Protein AF-A0A8B6C740-F1 (afdb_monomer_lite)

Sequence (254 aa):
MNENSERVLLKSNYSMKMRNISLSYAVDFTQRIAFMLERLYRKKPTSKHLYTGMVGALARMCYLQDELGSVYQSEMRI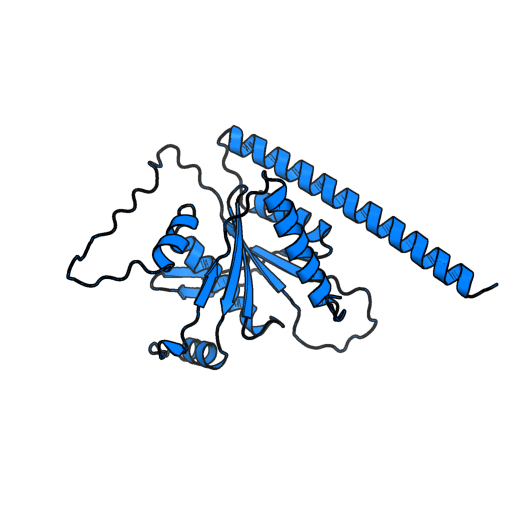NNVDVISSPDLRLKGTLLNTDEEDLSQQTSHLVVSVIELKHNSDSKEPVYKHKTRSENGCSDTNEDIAIHQLSFLDSTALGQHAGELLLEWQDSCFNPYMPGMIVSGTKVVMTLLHITQDHVNRLKNGWDLVPDEDKAAIYYGKPLDLLVKEDRDILLETLFKLSLMNRNIDWFPG

Secondary structure (DSSP, 8-state):
--HHHHHHHHHHHHHHHHHHHHHHHHHHHHHHHHHHHHHHHTT----HHHHHHHHHHHHHHTTEEEEE--S--EEEEETTEEEEE--SEEEEE-------S---S---EEEEEEE-----TT-------------S-----THHHHHHHTTTS-HHHHHHHHHHHHHHGGG-TTTTEEEEEEEETTEEEEEEEE--HHHHHHHHTT-----GGG--EEEEPPPEETTSHHHHHHHHHHHHHHHHHTTT------

Structure (mmCIF, N/CA/C/O backbone):
data_AF-A0A8B6C740-F1
#
_entry.id   AF-A0A8B6C740-F1
#
loop_
_atom_site.group_PDB
_atom_site.id
_atom_site.type_symbol
_atom_site.label_atom_id
_atom_site.label_alt_id
_atom_site.label_comp_id
_atom_site.label_asym_id
_atom_site.label_entity_id
_atom_site.label_seq_id
_atom_site.pdbx_PDB_ins_code
_atom_site.Cartn_x
_atom_site.Cartn_y
_atom_site.Cartn_z
_atom_site.occupancy
_atom_site.B_iso_or_equiv
_atom_site.auth_seq_id
_atom_site.auth_comp_id
_atom_site.auth_asym_id
_atom_site.auth_atom_id
_atom_site.pdbx_PDB_model_num
ATOM 1 N N . MET A 1 1 ? 23.927 -15.478 40.157 1.00 55.91 1 MET A N 1
ATOM 2 C CA . MET A 1 1 ? 22.563 -15.225 39.640 1.00 55.91 1 MET A CA 1
ATOM 3 C C . MET A 1 1 ? 22.444 -15.953 38.313 1.00 55.91 1 MET A C 1
ATOM 5 O O . MET A 1 1 ? 23.435 -16.037 37.607 1.00 55.91 1 MET A O 1
ATOM 9 N N . ASN A 1 2 ? 21.312 -16.609 38.069 1.00 59.12 2 ASN A N 1
ATOM 10 C CA . ASN A 1 2 ? 21.162 -17.621 37.022 1.00 59.12 2 ASN A CA 1
ATOM 11 C C . ASN A 1 2 ? 20.808 -16.934 35.689 1.00 59.12 2 ASN A C 1
ATOM 13 O O . ASN A 1 2 ? 19.770 -16.278 35.625 1.00 59.12 2 ASN A O 1
ATOM 17 N N . GLU A 1 3 ? 21.632 -17.075 34.644 1.00 55.34 3 GLU A N 1
ATOM 18 C CA . GLU A 1 3 ? 21.432 -16.451 33.314 1.00 55.34 3 GLU A CA 1
ATOM 19 C C . GLU A 1 3 ? 20.041 -16.739 32.715 1.00 55.34 3 GLU A C 1
ATOM 21 O O . GLU A 1 3 ? 19.476 -15.938 31.968 1.00 55.34 3 GLU A O 1
ATOM 26 N N . ASN A 1 4 ? 19.435 -17.865 33.099 1.00 54.41 4 ASN A N 1
ATOM 27 C CA . ASN A 1 4 ? 18.070 -18.212 32.713 1.00 54.41 4 ASN A CA 1
ATOM 28 C C . ASN A 1 4 ? 17.007 -17.262 33.291 1.00 54.41 4 ASN A C 1
ATOM 30 O O . ASN A 1 4 ? 16.017 -16.984 32.617 1.00 54.41 4 ASN A O 1
ATOM 34 N N . SER A 1 5 ? 17.195 -16.728 34.500 1.00 52.25 5 SER A N 1
ATOM 35 C CA . SER A 1 5 ? 16.244 -15.793 35.117 1.00 52.25 5 SER A CA 1
ATOM 36 C C . SER A 1 5 ? 16.277 -14.417 34.443 1.00 52.25 5 SER A C 1
ATOM 38 O O . SER A 1 5 ? 15.225 -13.809 34.248 1.00 52.25 5 SER A O 1
ATOM 40 N N . GLU A 1 6 ? 17.454 -13.948 34.017 1.00 53.28 6 GLU A N 1
ATOM 41 C CA . GLU A 1 6 ? 17.594 -12.688 33.272 1.00 53.28 6 GLU A CA 1
ATOM 42 C C . GLU A 1 6 ? 17.008 -12.785 31.860 1.00 53.28 6 GLU A C 1
ATOM 44 O O . GLU A 1 6 ? 16.262 -11.897 31.443 1.00 53.28 6 GLU A O 1
ATOM 49 N N . ARG A 1 7 ? 17.239 -13.895 31.144 1.00 53.53 7 ARG A N 1
ATOM 50 C CA . ARG A 1 7 ? 16.651 -14.117 29.809 1.00 53.53 7 ARG A CA 1
ATOM 51 C C . ARG A 1 7 ? 15.121 -14.164 29.834 1.00 53.53 7 ARG A C 1
ATOM 53 O O . ARG A 1 7 ? 14.480 -13.666 28.908 1.00 53.53 7 ARG A O 1
ATOM 60 N N . VAL A 1 8 ? 14.521 -14.736 30.879 1.00 58.72 8 VAL A N 1
ATOM 61 C CA . VAL A 1 8 ? 13.056 -14.784 31.042 1.00 58.72 8 VAL A CA 1
ATOM 62 C C . VAL A 1 8 ? 12.482 -13.395 31.341 1.00 58.72 8 VAL A C 1
ATOM 64 O O . VAL A 1 8 ? 11.480 -13.009 30.738 1.00 58.72 8 VAL A O 1
ATOM 67 N N . LEU A 1 9 ? 13.137 -12.608 32.200 1.00 50.25 9 LEU A N 1
ATOM 68 C CA . LEU A 1 9 ? 12.730 -11.231 32.505 1.00 50.25 9 LEU A CA 1
ATOM 69 C C . LEU A 1 9 ? 12.853 -10.303 31.287 1.00 50.25 9 LEU A C 1
ATOM 71 O O . LEU A 1 9 ? 11.938 -9.524 31.017 1.00 50.25 9 LEU A O 1
ATOM 75 N N . LEU A 1 10 ? 13.928 -10.430 30.503 1.00 50.44 10 LEU A N 1
ATOM 76 C CA . LEU A 1 10 ? 14.115 -9.692 29.250 1.00 50.44 10 LEU A CA 1
ATOM 77 C C . LEU A 1 10 ? 13.018 -10.019 28.226 1.00 50.44 10 LEU A C 1
ATOM 79 O O . LEU A 1 10 ? 12.410 -9.101 27.676 1.00 50.44 10 LEU A O 1
ATOM 83 N N . LYS A 1 11 ? 12.689 -11.304 28.027 1.00 54.03 11 LYS A N 1
ATOM 84 C CA . LYS A 1 11 ? 11.589 -11.726 27.135 1.00 54.03 11 LYS A CA 1
ATOM 85 C C . LYS A 1 11 ? 10.221 -11.221 27.608 1.00 54.03 11 LYS A C 1
ATOM 87 O O . LYS A 1 11 ? 9.431 -10.750 26.793 1.00 54.03 11 LYS A O 1
ATOM 92 N N . SER A 1 12 ? 9.954 -11.283 28.914 1.00 54.94 12 SER A N 1
ATOM 93 C CA . SER A 1 12 ? 8.723 -10.778 29.539 1.00 54.94 12 SER A CA 1
ATOM 94 C C . SER A 1 12 ? 8.549 -9.272 29.320 1.00 54.94 12 SER A C 1
ATOM 96 O O . SER A 1 12 ? 7.521 -8.823 28.806 1.00 54.94 12 SER A O 1
ATOM 98 N N . ASN A 1 13 ? 9.581 -8.490 29.641 1.00 47.19 13 ASN A N 1
ATOM 99 C CA . ASN A 1 13 ? 9.556 -7.034 29.510 1.00 47.19 13 ASN A CA 1
ATOM 100 C C . ASN A 1 13 ? 9.463 -6.595 28.044 1.00 47.19 13 ASN A C 1
ATOM 102 O O . ASN A 1 13 ? 8.733 -5.657 27.722 1.00 47.19 13 ASN A O 1
ATOM 106 N N . TYR A 1 14 ? 10.138 -7.309 27.141 1.00 56.78 14 TYR A N 1
ATOM 107 C CA . TYR A 1 14 ? 10.058 -7.062 25.705 1.00 56.78 14 TYR A CA 1
ATOM 108 C C . TYR A 1 14 ? 8.659 -7.361 25.147 1.00 56.78 14 TYR A C 1
ATOM 110 O O . TYR A 1 14 ? 8.074 -6.524 24.460 1.00 56.78 14 TYR A O 1
ATOM 118 N N . SER A 1 15 ? 8.072 -8.506 25.512 1.00 60.81 15 SER A N 1
ATOM 119 C CA . SER A 1 15 ? 6.699 -8.868 25.138 1.00 60.81 15 SER A CA 1
ATOM 120 C C . SER A 1 15 ? 5.684 -7.832 25.634 1.00 60.81 15 SER A C 1
ATOM 122 O O . SER A 1 15 ? 4.765 -7.461 24.905 1.00 60.81 15 SER A O 1
ATOM 124 N N . MET A 1 16 ? 5.840 -7.332 26.863 1.00 53.12 16 MET A N 1
ATOM 125 C CA . MET A 1 16 ? 4.948 -6.313 27.422 1.00 53.12 16 MET A CA 1
ATOM 126 C C . MET A 1 16 ? 5.100 -4.960 26.707 1.00 53.12 16 MET A C 1
ATOM 128 O O . MET A 1 16 ? 4.100 -4.325 26.371 1.00 53.12 16 MET A O 1
ATOM 132 N N . LYS A 1 17 ? 6.335 -4.548 26.391 1.00 58.03 17 LYS A N 1
ATOM 133 C CA . LYS A 1 17 ? 6.616 -3.321 25.630 1.00 58.03 17 LYS A CA 1
ATOM 134 C C . LYS A 1 17 ? 6.024 -3.381 24.217 1.00 58.03 17 LYS A C 1
ATOM 136 O O . LYS A 1 17 ? 5.365 -2.432 23.802 1.00 58.03 17 LYS A O 1
ATOM 141 N N . MET A 1 18 ? 6.180 -4.505 23.514 1.00 60.34 18 MET A N 1
ATOM 142 C CA . MET A 1 18 ? 5.624 -4.701 22.167 1.00 60.34 18 MET A CA 1
ATOM 143 C C . MET A 1 18 ? 4.091 -4.698 22.153 1.00 60.34 18 MET A C 1
ATOM 145 O O . MET A 1 18 ? 3.492 -4.130 21.239 1.00 60.34 18 MET A O 1
ATOM 149 N N . ARG A 1 19 ? 3.444 -5.267 23.181 1.00 65.00 19 ARG A N 1
ATOM 150 C CA . ARG A 1 19 ? 1.980 -5.200 23.344 1.00 65.00 19 ARG A CA 1
ATOM 151 C C . ARG A 1 19 ? 1.490 -3.768 23.554 1.00 65.00 19 ARG A C 1
ATOM 153 O O . ARG A 1 19 ? 0.537 -3.357 22.900 1.00 65.00 19 ARG A O 1
ATOM 160 N N . ASN A 1 20 ? 2.157 -2.997 24.412 1.00 65.69 20 ASN A N 1
ATOM 161 C CA . ASN A 1 20 ? 1.775 -1.607 24.679 1.00 65.69 20 ASN A CA 1
ATOM 162 C C . ASN A 1 20 ? 1.958 -0.707 23.446 1.00 65.69 20 ASN A C 1
ATOM 164 O O . ASN A 1 20 ? 1.121 0.153 23.179 1.00 65.69 20 ASN A O 1
ATOM 168 N N . ILE A 1 21 ? 3.021 -0.934 22.668 1.00 71.12 21 ILE A N 1
ATOM 169 C CA . ILE A 1 21 ? 3.270 -0.230 21.404 1.00 71.12 21 ILE A CA 1
ATOM 170 C C . ILE A 1 21 ? 2.177 -0.558 20.375 1.00 71.12 21 ILE A C 1
ATOM 172 O O . ILE A 1 21 ? 1.584 0.352 19.800 1.00 71.12 21 ILE A O 1
ATOM 176 N N . SER A 1 22 ? 1.855 -1.842 20.195 1.00 73.12 22 SER A N 1
ATOM 177 C CA . SER A 1 22 ? 0.800 -2.277 19.269 1.00 73.12 22 SER A CA 1
ATOM 178 C C . SER A 1 22 ? -0.573 -1.702 19.645 1.00 73.12 22 SER A C 1
ATOM 180 O O . SER A 1 22 ? -1.294 -1.211 18.777 1.00 73.12 22 SER A O 1
ATOM 182 N N . LEU A 1 23 ? -0.906 -1.657 20.943 1.00 79.81 23 LEU A N 1
ATOM 183 C CA . LEU A 1 23 ? -2.151 -1.053 21.424 1.00 79.81 23 LEU A CA 1
ATOM 184 C C . LEU A 1 23 ? -2.219 0.454 21.129 1.00 79.81 23 LEU A C 1
ATOM 186 O O . LEU A 1 23 ? -3.263 0.943 20.705 1.00 79.81 23 LEU A O 1
ATOM 190 N N . SER A 1 24 ? -1.112 1.181 21.308 1.00 85.44 24 SER A N 1
ATOM 191 C CA . SER A 1 24 ? -1.024 2.605 20.958 1.00 85.44 24 SER A CA 1
ATOM 192 C C . SER A 1 24 ? -1.317 2.841 19.471 1.00 85.44 24 SER A C 1
ATOM 194 O O . SER A 1 24 ? -2.129 3.699 19.125 1.00 85.44 24 SER A O 1
ATOM 196 N N . TYR A 1 25 ? -0.736 2.024 18.585 1.00 86.38 25 TYR A N 1
ATOM 197 C CA . TYR A 1 25 ? -0.999 2.121 17.146 1.00 86.38 25 TYR A CA 1
ATOM 198 C C . TYR A 1 25 ? -2.428 1.729 16.769 1.00 86.38 25 TYR A C 1
ATOM 200 O O . TYR A 1 25 ? -3.017 2.366 15.900 1.00 86.38 25 TYR A O 1
ATOM 208 N N . ALA A 1 26 ? -3.022 0.744 17.447 1.00 85.94 26 ALA A N 1
ATOM 209 C CA . ALA A 1 26 ? -4.422 0.380 17.240 1.00 85.94 26 ALA A CA 1
ATOM 210 C C . ALA A 1 26 ? -5.377 1.527 17.613 1.00 85.94 26 ALA A C 1
ATOM 212 O O . ALA A 1 26 ? -6.352 1.787 16.902 1.00 85.94 26 ALA A O 1
ATOM 213 N N . VAL A 1 27 ? -5.082 2.248 18.701 1.00 88.62 27 VAL A N 1
ATOM 214 C CA . VAL A 1 27 ? -5.834 3.447 19.099 1.00 88.62 27 VAL A CA 1
ATOM 215 C C . VAL A 1 27 ? -5.663 4.564 18.065 1.00 88.62 27 VAL A C 1
ATOM 217 O O . VAL A 1 27 ? -6.669 5.125 17.631 1.00 88.62 27 VAL A O 1
ATOM 220 N N . ASP A 1 28 ? -4.434 4.844 17.619 1.00 88.38 28 ASP A N 1
ATOM 221 C CA . ASP A 1 28 ? -4.142 5.847 16.577 1.00 88.38 28 ASP A CA 1
ATOM 222 C C . ASP A 1 28 ? -4.882 5.530 15.264 1.00 88.38 28 ASP A C 1
ATOM 224 O O . ASP A 1 28 ? -5.585 6.380 14.715 1.00 88.38 28 ASP A O 1
ATOM 228 N N . PHE A 1 29 ? -4.824 4.277 14.798 1.00 89.94 29 PHE A N 1
ATOM 229 C CA . PHE A 1 29 ? -5.564 3.823 13.617 1.00 89.94 29 PHE A CA 1
ATOM 230 C C . PHE A 1 29 ? -7.076 4.032 13.776 1.00 89.94 29 PHE A C 1
ATOM 232 O O . PHE A 1 29 ? -7.719 4.607 12.895 1.00 89.94 29 PHE A O 1
ATOM 239 N N . THR A 1 30 ? -7.640 3.631 14.920 1.00 88.44 30 THR A N 1
ATOM 240 C CA . THR A 1 30 ? -9.080 3.764 15.201 1.00 88.44 30 THR A CA 1
ATOM 241 C C . THR A 1 30 ? -9.523 5.230 15.227 1.00 88.44 30 THR A C 1
ATOM 243 O O . THR A 1 30 ? -10.576 5.579 14.692 1.00 88.44 30 THR A O 1
ATOM 246 N N . GLN A 1 31 ? -8.715 6.119 15.808 1.00 90.94 31 GLN A N 1
ATOM 247 C CA . GLN A 1 31 ? -8.999 7.556 15.826 1.00 90.94 31 GLN A CA 1
ATOM 248 C C . GLN A 1 31 ? -8.958 8.157 14.417 1.00 90.94 31 GLN A C 1
ATOM 250 O O . GLN A 1 31 ? -9.848 8.925 14.043 1.00 90.94 31 GLN A O 1
ATOM 255 N N . ARG A 1 32 ? -7.965 7.774 13.605 1.00 90.94 32 ARG A N 1
ATOM 256 C CA . ARG A 1 32 ? -7.821 8.256 12.224 1.00 90.94 32 ARG A CA 1
ATOM 257 C C . ARG A 1 32 ? -8.957 7.786 11.329 1.00 90.94 32 ARG A C 1
ATOM 259 O O . ARG A 1 32 ? -9.522 8.609 10.611 1.00 90.94 32 ARG A O 1
ATOM 266 N N . ILE A 1 33 ? -9.329 6.505 11.387 1.00 87.19 33 ILE A N 1
ATOM 267 C CA . ILE A 1 33 ? -10.438 5.992 10.574 1.00 87.19 33 ILE A CA 1
ATOM 268 C C . ILE A 1 33 ? -11.764 6.633 10.994 1.00 87.19 33 ILE A C 1
ATOM 270 O O . ILE A 1 33 ? -12.519 7.060 10.126 1.00 87.19 33 ILE A O 1
ATOM 274 N N . ALA A 1 34 ? -12.016 6.817 12.296 1.00 88.31 34 ALA A N 1
ATOM 275 C CA . ALA A 1 34 ? -13.211 7.510 12.781 1.00 88.31 34 ALA A CA 1
ATOM 276 C C . ALA A 1 34 ? -13.281 8.960 12.272 1.00 88.31 34 ALA A C 1
ATOM 278 O O . ALA A 1 34 ? -14.315 9.388 11.756 1.00 88.31 34 ALA A O 1
ATOM 279 N N . PHE A 1 35 ? -12.168 9.697 12.344 1.00 88.75 35 PHE A N 1
ATOM 280 C CA . PHE A 1 35 ? -12.084 11.059 11.818 1.00 88.75 35 PHE A CA 1
ATOM 281 C C . PHE A 1 35 ? -12.323 11.114 10.303 1.00 88.75 35 PHE A C 1
ATOM 283 O O . PHE A 1 35 ? -13.065 11.969 9.816 1.00 88.75 35 PHE A O 1
ATOM 290 N N . MET A 1 36 ? -11.735 10.191 9.537 1.00 86.50 36 MET A N 1
ATOM 291 C CA . MET A 1 36 ? -11.959 10.133 8.091 1.00 86.50 36 MET A CA 1
ATOM 292 C C . MET A 1 36 ? -13.398 9.762 7.739 1.00 86.50 36 MET A C 1
ATOM 294 O O . MET A 1 36 ? -13.966 10.365 6.831 1.00 86.50 36 MET A O 1
ATOM 298 N N . LEU A 1 37 ? -14.020 8.839 8.477 1.00 86.44 37 LEU A N 1
ATOM 299 C CA . LEU A 1 37 ? -15.426 8.486 8.290 1.00 86.44 37 LEU A CA 1
ATOM 300 C C . LEU A 1 37 ? -16.349 9.671 8.546 1.00 86.44 37 LEU A C 1
ATOM 302 O O . LEU A 1 37 ? -17.267 9.902 7.764 1.00 86.44 37 LEU A O 1
ATOM 306 N N . GLU A 1 38 ? -16.082 10.467 9.583 1.00 88.06 38 GLU A N 1
ATOM 307 C CA . GLU A 1 38 ? -16.841 11.689 9.846 1.00 88.06 38 GLU A CA 1
ATOM 308 C C . GLU A 1 38 ? -16.766 12.658 8.654 1.00 88.06 38 GLU A C 1
ATOM 310 O O . GLU A 1 38 ? -17.775 13.245 8.251 1.00 88.06 38 GLU A O 1
ATOM 315 N N . ARG A 1 39 ? -15.582 12.812 8.049 1.00 86.00 39 ARG A N 1
ATOM 316 C CA . ARG A 1 39 ? -15.393 13.671 6.871 1.00 86.00 39 ARG A CA 1
ATOM 317 C C . ARG A 1 39 ? -16.096 13.127 5.635 1.00 86.00 39 ARG A C 1
ATOM 319 O O . ARG A 1 39 ? -16.798 13.897 4.981 1.00 86.00 39 ARG A O 1
ATOM 326 N N . LEU A 1 40 ? -15.945 11.833 5.353 1.00 81.12 40 LEU A N 1
ATOM 327 C CA . LEU A 1 40 ? -16.606 11.153 4.236 1.00 81.12 40 LEU A CA 1
ATOM 328 C C . LEU A 1 40 ? -18.130 11.246 4.361 1.00 81.12 40 LEU A C 1
ATOM 330 O O . LEU A 1 40 ? -18.806 11.637 3.413 1.00 81.12 40 LEU A O 1
ATOM 334 N N . TYR A 1 41 ? -18.671 10.997 5.556 1.00 83.50 41 TYR A N 1
ATOM 335 C CA . TYR A 1 41 ? -20.099 11.142 5.843 1.00 83.50 41 TYR A CA 1
ATOM 336 C C . TYR A 1 41 ? -20.589 12.578 5.616 1.00 83.50 41 TYR A C 1
ATOM 338 O O . TYR A 1 41 ? -21.655 12.808 5.049 1.00 83.50 41 TYR A O 1
ATOM 346 N N . ARG A 1 42 ? -19.776 13.570 5.998 1.00 85.00 42 ARG A N 1
ATOM 347 C CA . ARG A 1 42 ? -20.049 14.996 5.763 1.00 85.00 42 ARG A CA 1
ATOM 348 C C . ARG A 1 42 ? -19.729 15.457 4.336 1.00 85.00 42 ARG A C 1
ATOM 350 O O . ARG A 1 42 ? -19.802 16.659 4.085 1.00 85.00 42 ARG A O 1
ATOM 357 N N . LYS A 1 43 ? -19.355 14.546 3.425 1.00 82.38 43 LYS A N 1
ATOM 358 C CA . LYS A 1 43 ? -18.914 14.837 2.047 1.00 82.38 43 LYS A CA 1
ATOM 359 C C . LYS A 1 43 ? -17.821 15.908 1.984 1.00 82.38 43 LYS A C 1
ATOM 361 O O . LYS A 1 43 ? -17.756 16.700 1.045 1.00 82.38 43 LYS A O 1
ATOM 366 N N . LYS A 1 44 ? -16.975 15.974 3.013 1.00 80.44 44 LYS A N 1
ATOM 367 C CA . LYS A 1 44 ? -15.838 16.892 3.046 1.00 80.44 44 LYS A CA 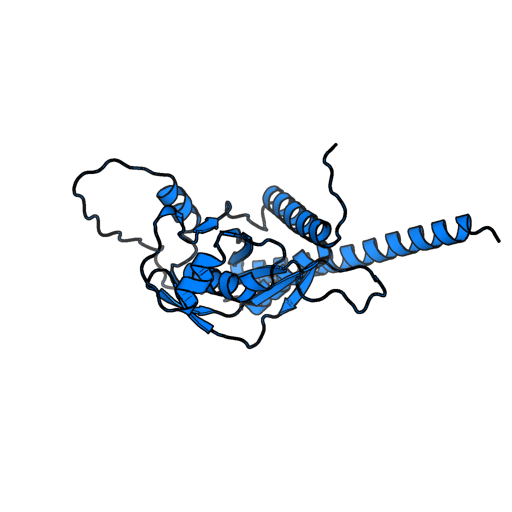1
ATOM 368 C C . LYS A 1 44 ? -14.674 16.252 2.295 1.00 80.44 44 LYS A C 1
ATOM 370 O O . LYS A 1 44 ? -14.421 15.067 2.504 1.00 80.44 44 LYS A O 1
ATOM 375 N N . PRO A 1 45 ? -13.926 17.021 1.486 1.00 77.69 45 PRO A N 1
ATOM 376 C CA . PRO A 1 45 ? -12.713 16.510 0.869 1.00 77.69 45 PRO A CA 1
ATOM 377 C C . PRO A 1 45 ? -11.749 16.045 1.962 1.00 77.69 45 PRO A C 1
ATOM 379 O O . PRO A 1 45 ? -11.571 16.716 2.988 1.00 77.69 45 PRO A O 1
ATOM 382 N N . THR A 1 46 ? -11.152 14.882 1.753 1.00 80.44 46 THR A N 1
ATOM 383 C CA . THR A 1 46 ? -10.158 14.299 2.653 1.00 80.44 46 THR A CA 1
ATOM 384 C C . THR A 1 46 ? -8.833 14.321 1.915 1.00 80.44 46 THR A C 1
ATOM 386 O O . THR A 1 46 ? -8.728 13.777 0.820 1.00 80.44 46 THR A O 1
ATOM 389 N N . SER A 1 47 ? -7.849 15.013 2.487 1.00 83.88 47 SER A N 1
ATOM 390 C CA . SER A 1 47 ? -6.532 15.127 1.872 1.00 83.88 47 SER A CA 1
ATOM 391 C C . SER A 1 47 ? -5.792 13.797 1.916 1.00 83.88 47 SER A C 1
ATOM 393 O O . SER A 1 47 ? -5.961 13.000 2.843 1.00 83.88 47 SER A O 1
ATOM 395 N N . LYS A 1 48 ? -4.898 13.612 0.949 1.00 84.62 48 LYS A N 1
ATOM 396 C CA . LYS A 1 48 ? -3.997 12.468 0.821 1.00 84.62 48 LYS A CA 1
ATOM 397 C C . LYS A 1 48 ? -3.296 12.129 2.126 1.00 84.62 48 LYS A C 1
ATOM 399 O O . LYS A 1 48 ? -3.317 10.990 2.569 1.00 84.62 48 LYS A O 1
ATOM 404 N N . HIS A 1 49 ? -2.778 13.156 2.797 1.00 86.19 49 HIS A N 1
ATOM 405 C CA . HIS A 1 49 ? -2.051 13.032 4.057 1.00 86.19 49 HIS A CA 1
ATOM 406 C C . HIS A 1 49 ? -2.841 12.299 5.156 1.00 86.19 49 HIS A C 1
ATOM 408 O O . HIS A 1 49 ? -2.252 11.566 5.949 1.00 86.19 49 HIS A O 1
ATOM 414 N N . LEU A 1 50 ? -4.168 12.459 5.208 1.00 86.75 50 LEU A N 1
ATOM 415 C CA . LEU A 1 50 ? -4.998 11.763 6.196 1.00 86.75 50 LEU A CA 1
ATOM 416 C C . LEU A 1 50 ? -5.069 10.261 5.909 1.00 86.75 50 LEU A C 1
ATOM 418 O O . LEU A 1 50 ? -4.917 9.459 6.832 1.00 86.75 50 LEU A O 1
ATOM 422 N N . TYR A 1 51 ? -5.227 9.888 4.637 1.00 87.81 51 TYR A N 1
ATOM 423 C CA . TYR A 1 51 ? -5.193 8.493 4.202 1.00 87.81 51 TYR A CA 1
ATOM 424 C C . TYR A 1 51 ? -3.806 7.884 4.407 1.00 87.81 51 TYR A C 1
ATOM 426 O O . TYR A 1 51 ? -3.701 6.824 5.020 1.00 87.81 51 TYR A O 1
ATOM 434 N N . THR A 1 52 ? -2.741 8.585 4.007 1.00 88.69 52 THR A N 1
ATOM 435 C CA . THR A 1 52 ? -1.351 8.177 4.259 1.00 88.69 52 THR A CA 1
ATOM 436 C C . THR A 1 52 ? -1.112 7.935 5.749 1.00 88.69 52 THR A C 1
ATOM 438 O O . THR A 1 52 ? -0.572 6.902 6.129 1.00 88.69 52 THR A O 1
ATOM 441 N N . GLY A 1 53 ? -1.584 8.837 6.616 1.00 88.81 53 GLY A N 1
ATOM 442 C CA . GLY A 1 53 ? -1.455 8.692 8.064 1.00 88.81 53 GLY A CA 1
ATOM 443 C C . GLY A 1 53 ? -2.250 7.516 8.641 1.00 88.81 53 GLY A C 1
ATOM 444 O O . GLY A 1 53 ? -1.763 6.850 9.552 1.00 88.81 53 GLY A O 1
ATOM 445 N N . MET A 1 54 ? -3.457 7.239 8.128 1.00 90.88 54 MET A N 1
ATOM 446 C CA . MET A 1 54 ? -4.228 6.048 8.514 1.00 90.88 54 MET A CA 1
ATOM 447 C C . MET A 1 54 ? -3.478 4.771 8.129 1.00 90.88 54 MET A C 1
ATOM 449 O O . MET A 1 54 ? -3.347 3.868 8.953 1.00 90.88 54 MET A O 1
ATOM 453 N N . VAL A 1 55 ? -2.982 4.696 6.895 1.00 90.62 55 VAL A N 1
ATOM 454 C CA . VAL A 1 55 ? -2.253 3.526 6.401 1.00 90.62 55 VAL A CA 1
ATOM 455 C C . VAL A 1 55 ? -0.957 3.324 7.178 1.00 90.62 55 VAL A C 1
ATOM 457 O O . VAL A 1 55 ? -0.669 2.203 7.582 1.00 90.62 55 VAL A O 1
ATOM 460 N N . GLY A 1 56 ? -0.218 4.397 7.468 1.00 90.69 56 GLY A N 1
ATOM 461 C CA . GLY A 1 56 ? 0.967 4.333 8.322 1.00 90.69 56 GLY A CA 1
ATOM 462 C C . GLY A 1 56 ? 0.644 3.797 9.720 1.00 90.69 56 GLY A C 1
ATOM 463 O O . GLY A 1 56 ? 1.353 2.936 10.232 1.00 90.69 56 GLY A O 1
ATOM 464 N N . ALA A 1 57 ? -0.471 4.223 10.328 1.00 90.19 57 ALA A N 1
ATOM 465 C CA . ALA A 1 57 ? -0.907 3.682 11.618 1.00 90.19 57 ALA A CA 1
ATOM 466 C C . ALA A 1 57 ? -1.220 2.176 11.543 1.00 90.19 57 ALA A C 1
ATOM 468 O O . ALA A 1 57 ? -0.760 1.416 12.396 1.00 90.19 57 ALA A O 1
ATOM 469 N N . LEU A 1 58 ? -1.930 1.740 10.497 1.00 90.81 58 LEU A N 1
ATOM 470 C CA . LEU A 1 58 ? -2.222 0.326 10.242 1.00 90.81 58 LEU A CA 1
ATOM 471 C C . LEU A 1 58 ? -0.941 -0.501 10.038 1.00 90.81 58 LEU A C 1
ATOM 473 O O . LEU A 1 58 ? -0.791 -1.583 10.603 1.00 90.81 58 LEU A O 1
ATOM 477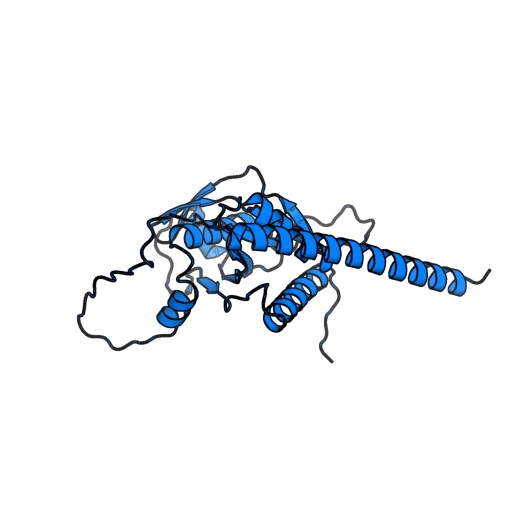 N N . ALA A 1 59 ? 0.006 0.025 9.265 1.00 90.31 59 ALA A N 1
ATOM 478 C CA . ALA A 1 59 ? 1.290 -0.608 9.002 1.00 90.31 59 ALA A CA 1
ATOM 479 C C . ALA A 1 59 ? 2.106 -0.796 10.290 1.00 90.31 59 ALA A C 1
ATOM 481 O O . ALA A 1 59 ? 2.620 -1.886 10.553 1.00 90.31 59 ALA A O 1
ATOM 482 N N . ARG A 1 60 ? 2.147 0.228 11.152 1.00 88.62 60 ARG A N 1
ATOM 483 C CA . ARG A 1 60 ? 2.841 0.168 12.447 1.00 88.62 60 ARG A CA 1
ATOM 484 C C . ARG A 1 60 ? 2.233 -0.852 13.407 1.00 88.62 60 ARG A C 1
ATOM 486 O O . ARG A 1 60 ? 2.975 -1.491 14.153 1.00 88.62 60 ARG A O 1
ATOM 493 N N . MET A 1 61 ? 0.914 -1.078 13.362 1.00 88.38 61 MET A N 1
ATOM 494 C CA . MET A 1 61 ? 0.286 -2.189 14.100 1.00 88.38 61 MET A CA 1
ATOM 495 C C . MET A 1 61 ? 0.861 -3.551 13.688 1.00 88.38 61 MET A C 1
ATOM 497 O O . MET A 1 61 ? 0.930 -4.457 14.516 1.00 88.38 61 MET A O 1
ATOM 501 N N . CYS A 1 62 ? 1.300 -3.670 12.433 1.00 87.94 62 CYS A N 1
ATOM 502 C CA . CYS A 1 62 ? 1.866 -4.878 11.838 1.00 87.94 62 CYS A CA 1
ATOM 503 C C . CYS A 1 62 ? 3.402 -4.925 11.902 1.00 87.94 62 CYS A C 1
ATOM 505 O O . CYS A 1 62 ? 4.007 -5.785 11.264 1.00 87.94 62 CYS A O 1
ATOM 507 N N . TYR A 1 63 ? 4.041 -4.035 12.674 1.00 85.19 63 TYR A N 1
ATOM 508 C CA . TYR A 1 63 ? 5.503 -3.919 12.785 1.00 85.19 63 TYR A CA 1
ATOM 509 C C . TYR A 1 63 ? 6.208 -3.593 11.463 1.00 85.19 63 TYR A C 1
ATOM 511 O O . TYR A 1 63 ? 7.350 -4.004 11.237 1.00 85.19 63 TYR A O 1
ATOM 519 N N . LEU A 1 64 ? 5.516 -2.864 10.590 1.00 86.19 64 LEU A N 1
ATOM 520 C CA . LEU A 1 64 ? 6.122 -2.220 9.439 1.00 86.19 64 LEU A CA 1
ATOM 521 C C . LEU A 1 64 ? 6.508 -0.789 9.823 1.00 86.19 64 LEU A C 1
ATOM 523 O O . LEU A 1 64 ? 5.730 -0.066 10.448 1.00 86.19 64 LEU A O 1
ATOM 527 N N . GLN A 1 65 ? 7.716 -0.392 9.446 1.00 86.25 65 GLN A N 1
ATOM 528 C CA . GLN A 1 65 ? 8.162 0.989 9.469 1.00 86.25 65 GLN A CA 1
ATOM 529 C C . GLN A 1 65 ? 7.597 1.696 8.244 1.00 86.25 65 GLN A C 1
ATOM 531 O O . GLN A 1 65 ? 7.775 1.234 7.118 1.00 86.25 65 GLN A O 1
ATOM 536 N N . ASP A 1 66 ? 6.916 2.808 8.468 1.00 87.00 66 ASP A N 1
ATOM 537 C CA . ASP A 1 66 ? 6.408 3.653 7.408 1.00 87.00 66 ASP A CA 1
ATOM 538 C C . ASP A 1 66 ? 7.381 4.807 7.146 1.00 87.00 66 ASP A C 1
ATOM 540 O O . ASP A 1 66 ? 7.785 5.531 8.055 1.00 87.00 66 ASP A O 1
ATOM 544 N N . GLU A 1 67 ? 7.782 4.964 5.892 1.00 87.00 67 GLU A N 1
ATOM 545 C CA . GLU A 1 67 ? 8.581 6.089 5.425 1.00 87.00 67 GLU A CA 1
ATOM 546 C C . GLU A 1 67 ? 7.800 6.835 4.358 1.00 87.00 67 GLU A C 1
ATOM 548 O O . GLU A 1 67 ? 7.253 6.230 3.437 1.00 87.00 67 GLU A O 1
ATOM 553 N N . LEU A 1 68 ? 7.752 8.160 4.466 1.00 84.75 68 LEU A N 1
ATOM 554 C CA . LEU A 1 68 ? 7.155 8.969 3.415 1.00 84.75 68 LEU A CA 1
ATOM 555 C C . LEU A 1 68 ? 7.930 8.795 2.105 1.00 84.75 68 LEU A C 1
ATOM 557 O O . LEU A 1 68 ? 9.150 8.606 2.087 1.00 84.75 68 LEU A O 1
ATOM 561 N N . GLY A 1 69 ? 7.186 8.897 1.011 1.00 71.56 69 GLY A N 1
ATOM 562 C CA . GLY A 1 69 ? 7.709 9.116 -0.327 1.00 71.56 69 GLY A CA 1
ATOM 563 C C . GLY A 1 69 ? 8.900 10.057 -0.394 1.00 71.56 69 GLY A C 1
ATOM 564 O O . GLY A 1 69 ? 8.963 11.051 0.330 1.00 71.56 69 GLY A O 1
ATOM 565 N N . SER A 1 70 ? 9.853 9.758 -1.276 1.00 64.44 70 SER A N 1
ATOM 566 C CA . SER A 1 70 ? 10.956 10.684 -1.538 1.00 64.44 70 SER A CA 1
ATOM 567 C C . SER A 1 70 ? 10.445 11.846 -2.392 1.00 64.44 70 SER A C 1
ATOM 569 O O . SER A 1 70 ? 9.450 11.726 -3.098 1.00 64.44 70 SER A O 1
ATOM 571 N N . VAL A 1 71 ? 11.178 12.962 -2.403 1.00 60.38 71 VAL A N 1
ATOM 572 C CA . VAL A 1 71 ? 10.956 14.066 -3.363 1.00 60.38 71 VAL A CA 1
ATOM 573 C C . VAL A 1 71 ? 11.248 13.621 -4.811 1.00 60.38 71 VAL A C 1
ATOM 575 O O . VAL A 1 71 ? 10.990 14.363 -5.754 1.00 60.38 71 VAL A O 1
ATOM 578 N N . TYR A 1 72 ? 11.799 12.416 -5.005 1.00 70.69 72 TYR A N 1
ATOM 579 C CA . TYR A 1 72 ? 12.108 11.896 -6.326 1.00 70.69 72 TYR A CA 1
ATOM 580 C C . TYR A 1 72 ? 10.815 11.652 -7.104 1.00 70.69 72 TYR A C 1
ATOM 582 O O . TYR A 1 72 ? 9.943 10.886 -6.690 1.00 70.69 72 TYR A O 1
ATOM 590 N N . GLN A 1 73 ? 10.713 12.352 -8.226 1.00 79.81 73 GLN A N 1
ATOM 591 C CA . GLN A 1 73 ? 9.630 12.259 -9.188 1.00 79.81 73 GLN A CA 1
ATOM 592 C C . GLN A 1 73 ? 10.229 11.850 -10.524 1.00 79.81 73 GLN A C 1
ATOM 594 O O . GLN A 1 73 ? 11.288 12.346 -10.914 1.00 79.81 73 GLN A O 1
ATOM 599 N N . SER A 1 74 ? 9.541 10.956 -11.223 1.00 81.69 74 SER A N 1
ATOM 600 C CA . SER A 1 74 ? 9.896 10.583 -12.586 1.00 81.69 74 SER A CA 1
ATOM 601 C C . SER A 1 74 ? 8.691 10.750 -13.496 1.00 81.69 74 SER A C 1
ATOM 603 O O . SER A 1 74 ? 7.583 10.319 -13.165 1.00 81.69 74 SER A O 1
ATOM 605 N N . GLU A 1 75 ? 8.925 11.401 -14.631 1.00 83.00 75 GLU A N 1
ATOM 606 C CA . GLU A 1 75 ? 7.970 11.468 -15.729 1.00 83.00 75 GLU A CA 1
ATOM 607 C C . GLU A 1 75 ? 8.114 10.203 -16.573 1.00 83.00 75 GLU A C 1
ATOM 609 O O . GLU A 1 75 ? 9.206 9.860 -17.030 1.00 83.00 75 GLU A O 1
ATOM 614 N N . MET A 1 76 ? 7.010 9.488 -16.756 1.00 82.44 76 MET A N 1
ATOM 615 C CA . MET A 1 76 ? 6.971 8.227 -17.488 1.00 82.44 76 MET A CA 1
ATOM 616 C C . MET A 1 76 ? 5.700 8.156 -18.321 1.00 82.44 76 MET A C 1
ATOM 618 O O . MET A 1 76 ? 4.677 8.731 -17.956 1.00 82.44 76 MET A O 1
ATOM 622 N N . ARG A 1 77 ? 5.735 7.390 -19.411 1.00 78.81 77 ARG A N 1
ATOM 623 C CA . ARG A 1 77 ? 4.534 7.053 -20.171 1.00 78.81 77 ARG A CA 1
ATOM 624 C C . ARG A 1 77 ? 4.167 5.598 -19.922 1.00 78.81 77 ARG A C 1
ATOM 626 O O . ARG A 1 77 ? 4.857 4.698 -20.390 1.00 78.81 77 ARG A O 1
ATOM 633 N N . ILE A 1 78 ? 3.076 5.367 -19.198 1.00 76.06 78 ILE A N 1
ATOM 634 C CA . ILE A 1 78 ? 2.582 4.032 -18.851 1.00 76.06 78 ILE A CA 1
ATOM 635 C C . ILE A 1 78 ? 1.254 3.792 -19.567 1.00 76.06 78 ILE A C 1
ATOM 637 O O . ILE A 1 78 ? 0.298 4.538 -19.382 1.00 76.06 78 ILE A O 1
ATOM 641 N N . ASN A 1 79 ? 1.192 2.752 -20.403 1.00 71.56 79 ASN A N 1
ATOM 642 C CA . ASN A 1 79 ? -0.001 2.378 -21.174 1.00 71.56 79 ASN A CA 1
ATOM 643 C C . ASN A 1 79 ? -0.659 3.569 -21.911 1.00 71.56 79 ASN A C 1
ATOM 645 O O . ASN A 1 79 ? -1.866 3.791 -21.836 1.00 71.56 79 ASN A O 1
ATOM 649 N N . ASN A 1 80 ? 0.163 4.360 -22.609 1.00 72.69 80 ASN A N 1
ATOM 650 C CA . ASN A 1 80 ? -0.212 5.597 -23.308 1.00 72.69 80 ASN A CA 1
ATOM 651 C C . ASN A 1 80 ? -0.640 6.786 -22.432 1.00 72.69 80 ASN A C 1
ATOM 653 O O . ASN A 1 80 ? -1.014 7.812 -22.998 1.00 72.69 80 ASN A O 1
ATOM 657 N N . VAL A 1 81 ? -0.541 6.688 -21.107 1.00 74.19 81 VAL A N 1
ATOM 658 C CA . VAL A 1 81 ? -0.812 7.785 -20.174 1.00 74.19 81 VAL A CA 1
ATOM 659 C C . VAL A 1 81 ? 0.507 8.361 -19.674 1.00 74.19 81 VAL A C 1
ATOM 661 O O . VAL A 1 81 ? 1.347 7.628 -19.155 1.00 74.19 81 VAL A O 1
ATOM 664 N N . ASP A 1 82 ? 0.684 9.670 -19.822 1.00 80.69 82 ASP A N 1
ATOM 665 C CA . ASP A 1 82 ? 1.814 10.378 -19.225 1.00 80.69 82 ASP A CA 1
ATOM 666 C C . ASP A 1 82 ? 1.546 10.578 -17.729 1.00 80.69 82 ASP A C 1
ATOM 668 O O . ASP A 1 82 ? 0.509 11.118 -17.331 1.00 80.69 82 ASP A O 1
ATOM 672 N N . VAL A 1 83 ? 2.467 10.106 -16.894 1.00 82.31 83 VAL A N 1
ATOM 673 C CA . VAL A 1 83 ? 2.341 10.106 -15.437 1.00 82.31 83 VAL A CA 1
ATOM 674 C C . VAL A 1 83 ? 3.592 10.679 -14.788 1.00 82.31 83 VAL A C 1
ATOM 676 O O . VAL A 1 83 ? 4.715 10.427 -15.219 1.00 82.31 83 VAL A O 1
ATOM 679 N N . ILE A 1 84 ? 3.383 11.433 -13.711 1.00 84.94 84 ILE A N 1
ATOM 680 C CA . ILE A 1 84 ? 4.441 11.856 -12.794 1.00 84.94 84 ILE A CA 1
ATOM 681 C C . ILE A 1 84 ? 4.291 10.987 -11.556 1.00 84.94 84 ILE A C 1
ATOM 683 O O . ILE A 1 84 ? 3.283 11.090 -10.853 1.00 84.94 84 ILE A O 1
ATOM 687 N N . SER A 1 85 ? 5.262 10.107 -11.336 1.00 83.88 85 SER A N 1
ATOM 688 C CA . SER A 1 85 ? 5.181 9.075 -10.303 1.00 83.88 85 SER A CA 1
ATOM 689 C C . SER A 1 85 ? 6.130 9.391 -9.155 1.00 83.88 85 SER A C 1
ATOM 691 O O . SER A 1 85 ? 7.292 9.737 -9.379 1.00 83.88 85 SER A O 1
ATOM 693 N N . SER A 1 86 ? 5.624 9.288 -7.928 1.00 84.94 86 SER A N 1
ATOM 694 C CA . SER A 1 86 ? 6.383 9.418 -6.685 1.00 84.94 86 SER A CA 1
ATOM 695 C C . SER A 1 86 ? 5.638 8.643 -5.600 1.00 84.94 86 SER A C 1
ATOM 697 O O . SER A 1 86 ? 4.484 8.982 -5.337 1.00 84.94 86 SER A O 1
ATOM 699 N N . PRO A 1 87 ? 6.246 7.593 -5.018 1.00 84.12 87 PRO A N 1
ATOM 700 C CA . PRO A 1 87 ? 5.604 6.793 -3.982 1.00 84.12 87 PRO A CA 1
ATOM 701 C C . PRO A 1 87 ? 5.111 7.662 -2.836 1.00 84.12 87 PRO A C 1
ATOM 703 O O . PRO A 1 87 ? 5.829 8.558 -2.418 1.00 84.12 87 PRO A O 1
ATOM 706 N N . ASP A 1 88 ? 3.945 7.376 -2.265 1.00 86.56 88 ASP A N 1
ATOM 707 C CA . ASP A 1 88 ? 3.442 8.168 -1.134 1.00 86.56 88 ASP A CA 1
ATOM 708 C C . ASP A 1 88 ? 3.956 7.686 0.204 1.00 86.56 88 ASP A C 1
ATOM 710 O O . ASP A 1 88 ? 4.247 8.472 1.113 1.00 86.56 88 ASP A O 1
ATOM 714 N N . LEU A 1 89 ? 4.037 6.368 0.322 1.00 88.75 89 LEU A N 1
ATOM 715 C CA . LEU A 1 89 ? 4.505 5.703 1.512 1.00 88.75 89 LEU A CA 1
ATOM 716 C C . LEU A 1 89 ? 5.231 4.424 1.113 1.00 88.75 89 LEU A C 1
ATOM 718 O O . LEU A 1 89 ? 4.765 3.656 0.273 1.00 88.75 89 LEU A O 1
ATOM 722 N N . ARG A 1 90 ? 6.368 4.186 1.754 1.00 88.25 90 ARG A N 1
ATOM 723 C CA . ARG A 1 90 ? 7.098 2.925 1.708 1.00 88.25 90 ARG A CA 1
ATOM 724 C C . ARG A 1 90 ? 6.896 2.232 3.036 1.00 88.25 90 ARG A C 1
ATOM 726 O O . ARG A 1 90 ? 7.153 2.825 4.083 1.00 88.25 90 ARG A O 1
ATOM 733 N N . LEU A 1 91 ? 6.441 0.986 3.004 1.00 86.75 91 LEU A N 1
ATOM 734 C CA . LEU A 1 91 ? 6.373 0.165 4.206 1.00 86.75 91 LEU A CA 1
ATOM 735 C C . LEU A 1 91 ? 7.514 -0.838 4.195 1.00 86.75 91 LEU A C 1
ATOM 737 O O . LEU A 1 91 ? 7.607 -1.676 3.300 1.00 86.75 91 LEU A O 1
ATOM 741 N N . LYS A 1 92 ? 8.364 -0.752 5.211 1.00 82.19 92 LYS A N 1
ATOM 742 C CA . LYS A 1 92 ? 9.554 -1.583 5.384 1.00 82.19 92 LYS A CA 1
ATOM 743 C C . LYS A 1 92 ? 9.362 -2.492 6.583 1.00 82.19 92 LYS A C 1
ATOM 745 O O . LYS A 1 92 ? 8.722 -2.112 7.558 1.00 82.19 92 LYS A O 1
ATOM 750 N N . GLY A 1 93 ? 9.928 -3.689 6.560 1.00 72.56 93 GLY A N 1
ATOM 751 C CA . GLY A 1 93 ? 9.975 -4.505 7.774 1.00 72.56 93 GLY A CA 1
ATOM 752 C C . GLY A 1 93 ? 10.911 -3.876 8.792 1.00 72.56 93 GLY A C 1
ATOM 753 O O . GLY A 1 93 ? 12.007 -3.459 8.435 1.00 72.56 93 GLY A O 1
ATOM 754 N N . THR A 1 94 ? 10.507 -3.811 10.059 1.00 62.06 94 THR A N 1
ATOM 755 C CA . THR A 1 94 ? 11.443 -3.416 11.116 1.00 62.06 94 THR A CA 1
ATOM 756 C C . THR A 1 94 ? 12.456 -4.543 11.337 1.00 62.06 94 THR A C 1
ATOM 758 O O . THR A 1 94 ? 12.088 -5.603 11.862 1.00 62.06 94 THR A O 1
ATOM 761 N N . LEU A 1 95 ? 13.718 -4.307 10.962 1.00 55.97 95 LEU A N 1
ATOM 762 C CA . LEU A 1 95 ? 14.854 -5.124 11.392 1.00 55.97 95 LEU A CA 1
ATOM 763 C C . LEU A 1 95 ? 15.049 -4.899 12.896 1.00 55.97 95 LEU A C 1
ATOM 765 O O . LEU A 1 95 ? 15.219 -3.771 13.358 1.00 55.97 95 LEU A O 1
ATOM 769 N N . LEU A 1 96 ? 14.957 -5.966 13.685 1.00 50.81 96 LEU A N 1
ATOM 770 C CA . LEU A 1 96 ? 15.269 -5.910 15.108 1.00 50.81 96 LEU A CA 1
ATOM 771 C C . LEU A 1 96 ? 16.779 -6.084 15.254 1.00 50.81 96 LEU A C 1
ATOM 773 O O . LEU A 1 96 ? 17.244 -7.206 15.114 1.00 50.81 96 LEU A O 1
ATOM 777 N N . ASN A 1 97 ? 17.494 -4.982 15.511 1.00 41.28 97 ASN A N 1
ATOM 778 C CA . ASN A 1 97 ? 18.896 -4.911 15.946 1.00 41.28 97 ASN A CA 1
ATOM 779 C C . ASN A 1 97 ? 19.743 -6.143 15.596 1.00 41.28 97 ASN A C 1
ATOM 781 O O . ASN A 1 97 ? 19.966 -7.015 16.437 1.00 41.28 97 ASN A O 1
ATOM 785 N N . THR A 1 98 ? 20.248 -6.184 14.372 1.00 43.16 98 THR A N 1
ATOM 786 C CA . THR A 1 98 ? 21.513 -6.861 14.098 1.00 43.16 98 THR A CA 1
ATOM 787 C C . THR A 1 98 ? 22.562 -5.765 14.031 1.00 43.16 98 THR A C 1
ATOM 789 O O . THR A 1 98 ? 22.468 -4.886 13.177 1.00 43.16 98 THR A O 1
ATOM 792 N N . ASP A 1 99 ? 23.500 -5.776 14.978 1.00 44.38 99 ASP A N 1
ATOM 793 C CA . ASP A 1 99 ? 24.677 -4.901 15.026 1.00 44.38 99 ASP A CA 1
ATOM 794 C C . ASP A 1 99 ? 25.650 -5.235 13.873 1.00 44.38 99 ASP A C 1
ATOM 796 O O . ASP A 1 99 ? 26.810 -5.565 14.099 1.00 44.38 99 ASP A O 1
ATOM 800 N N . GLU A 1 100 ? 25.175 -5.203 12.628 1.00 45.66 100 GLU A N 1
ATOM 801 C CA . GLU A 1 100 ? 25.989 -5.436 11.438 1.00 45.66 100 GLU A CA 1
ATOM 802 C C . GLU A 1 100 ? 25.770 -4.299 10.439 1.00 45.66 100 GLU A C 1
ATOM 804 O O . GLU A 1 100 ? 24.738 -4.194 9.778 1.00 45.66 100 GLU A O 1
ATOM 809 N N . GLU A 1 101 ? 26.779 -3.432 10.353 1.00 46.50 101 GLU A N 1
ATOM 810 C CA . GLU A 1 101 ? 26.903 -2.304 9.423 1.00 46.50 101 GLU A CA 1
ATOM 811 C C . GLU A 1 101 ? 27.127 -2.731 7.954 1.00 46.50 101 GLU A C 1
ATOM 813 O O . GLU A 1 101 ? 27.445 -1.885 7.127 1.00 46.50 101 GLU A O 1
ATOM 818 N N . ASP A 1 102 ? 26.942 -4.007 7.592 1.00 44.06 102 ASP A N 1
ATOM 819 C CA . ASP A 1 102 ? 27.475 -4.552 6.331 1.00 44.06 102 ASP A CA 1
ATOM 820 C C . ASP A 1 102 ? 26.503 -5.461 5.547 1.00 44.06 102 ASP A C 1
ATOM 822 O O . ASP A 1 102 ? 26.879 -6.491 4.989 1.00 44.06 102 ASP A O 1
ATOM 826 N N . LEU A 1 103 ? 25.231 -5.060 5.429 1.00 48.16 103 LEU A N 1
ATOM 827 C CA . LEU A 1 103 ? 24.326 -5.612 4.409 1.00 48.16 103 LEU A CA 1
ATOM 828 C C . LEU A 1 103 ? 23.868 -4.518 3.448 1.00 48.16 103 LEU A C 1
ATOM 830 O O . LEU A 1 103 ? 22.860 -3.835 3.632 1.00 48.16 103 LEU A O 1
ATOM 834 N N . SER A 1 104 ? 24.637 -4.374 2.377 1.00 43.75 104 SER A N 1
ATOM 835 C CA . SER A 1 104 ? 24.251 -3.636 1.188 1.00 43.75 104 SER A CA 1
ATOM 836 C C . SER A 1 104 ? 22.927 -4.158 0.598 1.00 43.75 104 SER A C 1
ATOM 838 O O . SER A 1 104 ? 22.837 -5.306 0.169 1.00 43.75 104 SER A O 1
ATOM 840 N N . GLN A 1 105 ? 21.974 -3.235 0.448 1.00 53.44 105 GLN A N 1
ATOM 841 C CA . GLN A 1 105 ? 21.308 -2.920 -0.829 1.00 53.44 105 GLN A CA 1
ATOM 842 C C . GLN A 1 105 ? 19.979 -3.558 -1.255 1.00 53.44 105 GLN A C 1
ATOM 844 O O . GLN A 1 105 ? 19.502 -3.166 -2.313 1.00 53.44 105 GLN A O 1
ATOM 849 N N . GLN A 1 106 ? 19.290 -4.396 -0.480 1.00 53.03 106 GLN A N 1
ATOM 850 C CA . GLN A 1 106 ? 17.880 -4.689 -0.797 1.00 53.03 106 GLN A CA 1
ATOM 851 C C . GLN A 1 106 ? 17.040 -4.767 0.462 1.00 53.03 106 GLN A C 1
ATOM 853 O O . GLN A 1 106 ? 17.250 -5.613 1.328 1.00 53.03 106 GLN A O 1
ATOM 858 N N . THR A 1 107 ? 16.068 -3.875 0.557 1.00 59.44 107 THR A N 1
ATOM 859 C CA . THR A 1 107 ? 15.138 -3.834 1.672 1.00 59.44 107 THR A CA 1
ATOM 860 C C . THR A 1 107 ? 13.743 -4.066 1.133 1.00 59.44 107 THR A C 1
ATOM 862 O O . THR A 1 107 ? 13.280 -3.411 0.207 1.00 59.44 107 THR A O 1
ATOM 865 N N . SER A 1 108 ? 13.059 -5.043 1.709 1.00 59.22 108 SER A N 1
ATOM 866 C CA . SER A 1 108 ? 11.704 -5.396 1.329 1.00 59.22 108 SER A CA 1
ATOM 867 C C . SER A 1 108 ? 10.774 -4.208 1.566 1.00 59.22 108 SER A C 1
ATOM 869 O O . SER A 1 108 ? 10.579 -3.767 2.709 1.00 59.22 108 SER A O 1
ATOM 871 N N . HIS A 1 109 ? 10.225 -3.658 0.490 1.00 71.06 109 HIS A N 1
ATOM 872 C CA . HIS A 1 109 ? 9.342 -2.503 0.545 1.00 71.06 109 HIS A CA 1
ATOM 873 C C . HIS A 1 109 ? 8.023 -2.829 -0.125 1.00 71.06 109 HIS A C 1
ATOM 875 O O . HIS A 1 109 ? 7.996 -3.337 -1.241 1.00 71.06 109 HIS A O 1
ATOM 881 N N . LEU A 1 110 ? 6.929 -2.532 0.571 1.00 75.31 110 LEU A N 1
ATOM 882 C CA . LEU A 1 110 ? 5.624 -2.387 -0.056 1.00 75.31 110 LEU A CA 1
ATOM 883 C C . LEU A 1 110 ? 5.478 -0.925 -0.470 1.00 75.31 110 LEU A C 1
ATOM 885 O O . LEU A 1 110 ? 5.553 -0.033 0.384 1.00 75.31 110 LEU A O 1
ATOM 889 N N . VAL A 1 111 ? 5.249 -0.689 -1.758 1.00 77.81 111 VAL A N 1
ATOM 890 C CA . VAL A 1 111 ? 4.973 0.651 -2.283 1.00 77.81 111 VAL A CA 1
ATOM 891 C C . VAL A 1 111 ? 3.490 0.940 -2.142 1.00 77.81 111 VAL A C 1
ATOM 893 O O . VAL A 1 111 ? 2.645 0.214 -2.665 1.00 77.81 111 VAL A O 1
ATOM 896 N N . VAL A 1 112 ? 3.154 2.006 -1.429 1.00 80.56 112 VAL A N 1
ATOM 897 C CA . VAL A 1 112 ? 1.766 2.409 -1.233 1.00 80.56 112 VAL A CA 1
ATOM 898 C C . VAL A 1 112 ? 1.493 3.679 -2.018 1.00 80.56 112 VAL A C 1
ATOM 900 O O . VAL A 1 112 ? 2.098 4.717 -1.749 1.00 80.56 112 VAL A O 1
ATOM 903 N N . SER A 1 113 ? 0.510 3.597 -2.908 1.00 78.56 113 SER A N 1
ATOM 904 C CA . SER A 1 113 ? -0.090 4.747 -3.575 1.00 78.56 113 SER A CA 1
ATOM 905 C C . SER A 1 113 ? -1.394 5.110 -2.889 1.00 78.56 113 SER A C 1
ATOM 907 O O . SER A 1 113 ? -2.284 4.280 -2.679 1.00 78.56 113 SER A O 1
ATOM 909 N N . VAL A 1 114 ? -1.528 6.379 -2.545 1.00 77.19 114 VAL A N 1
ATOM 910 C CA . VAL A 1 114 ? -2.697 6.921 -1.868 1.00 77.19 114 VAL A CA 1
ATOM 911 C C . VAL A 1 114 ? -3.423 7.853 -2.826 1.00 77.19 114 VAL A C 1
ATOM 913 O O . VAL A 1 114 ? -2.897 8.867 -3.276 1.00 77.19 114 VAL A O 1
ATOM 916 N N . ILE A 1 115 ? -4.674 7.532 -3.120 1.00 77.25 115 ILE A N 1
ATOM 917 C CA . ILE A 1 115 ? -5.493 8.287 -4.060 1.00 77.25 115 ILE A CA 1
ATOM 918 C C . ILE A 1 115 ? -6.429 9.198 -3.277 1.00 77.25 115 ILE A C 1
ATOM 920 O O . ILE A 1 115 ? -7.198 8.760 -2.417 1.00 77.25 115 ILE A O 1
ATOM 924 N N . GLU A 1 116 ? -6.379 10.491 -3.591 1.00 71.06 116 GLU A N 1
ATOM 925 C CA . GLU A 1 116 ? -7.338 11.450 -3.055 1.00 71.06 116 GLU A CA 1
ATOM 926 C C . GLU A 1 116 ? -8.709 11.257 -3.697 1.00 71.06 116 GLU A C 1
ATOM 928 O O . GLU A 1 116 ? -8.877 11.394 -4.910 1.00 71.06 116 GLU A O 1
ATOM 933 N N . LEU A 1 117 ? -9.726 11.037 -2.866 1.00 62.31 117 LEU A N 1
ATOM 934 C CA . LEU A 1 117 ? -11.109 11.108 -3.314 1.00 62.31 117 LEU A CA 1
ATOM 935 C C . LEU A 1 117 ? -11.516 12.571 -3.514 1.00 62.31 117 LEU A C 1
ATOM 937 O O . LEU A 1 117 ? -11.825 13.295 -2.562 1.00 62.31 117 LEU A O 1
ATOM 941 N N . LYS A 1 118 ? -11.562 13.007 -4.774 1.00 61.16 118 LYS A N 1
ATOM 942 C CA . LYS A 1 118 ? -12.177 14.284 -5.146 1.00 61.16 118 LYS A CA 1
ATOM 943 C C . LYS A 1 118 ? -13.695 14.113 -5.163 1.00 61.16 118 LYS A C 1
ATOM 945 O O . LYS A 1 118 ? -14.259 13.550 -6.096 1.00 61.16 118 LYS A O 1
ATOM 950 N N . HIS A 1 119 ? -14.376 14.611 -4.132 1.00 52.41 119 HIS A N 1
ATOM 951 C CA . HIS A 1 119 ? -15.833 14.732 -4.148 1.00 52.41 119 HIS A CA 1
ATOM 952 C C . HIS A 1 119 ? -16.241 15.860 -5.103 1.00 52.41 119 HIS A C 1
ATOM 954 O O . HIS A 1 119 ? -16.434 17.000 -4.687 1.00 52.41 119 HIS A O 1
ATOM 960 N N . ASN A 1 120 ? -16.373 15.548 -6.391 1.00 45.69 120 ASN A N 1
ATOM 961 C CA . ASN A 1 120 ? -17.033 16.450 -7.325 1.00 45.69 120 ASN A CA 1
ATOM 962 C C . ASN A 1 120 ? -18.541 16.386 -7.066 1.00 45.69 120 ASN A C 1
ATOM 964 O O . ASN A 1 120 ? -19.171 15.355 -7.315 1.00 45.69 120 ASN A O 1
ATOM 968 N N . SER A 1 121 ? -19.117 17.495 -6.598 1.00 39.81 121 SER A N 1
ATOM 969 C CA . SER A 1 121 ? -20.562 17.674 -6.385 1.00 39.81 121 SER A CA 1
ATOM 970 C C . SER A 1 121 ? -21.410 17.451 -7.647 1.00 39.81 121 SER A C 1
ATOM 972 O O . SER A 1 121 ? -22.611 17.246 -7.518 1.00 39.81 121 SER A O 1
ATOM 974 N N . ASP A 1 122 ? -20.778 17.409 -8.827 1.00 42.91 122 ASP A N 1
ATOM 975 C CA . ASP A 1 122 ? -21.411 17.201 -10.137 1.00 42.91 122 ASP A CA 1
ATOM 976 C C . ASP A 1 122 ? -20.995 15.898 -10.844 1.00 42.91 122 ASP A C 1
ATOM 978 O O . ASP A 1 122 ? -21.314 15.693 -12.019 1.00 42.91 122 ASP A O 1
ATOM 982 N N . SER A 1 123 ? -20.279 14.994 -10.168 1.00 38.00 123 SER A N 1
ATOM 983 C CA . SER A 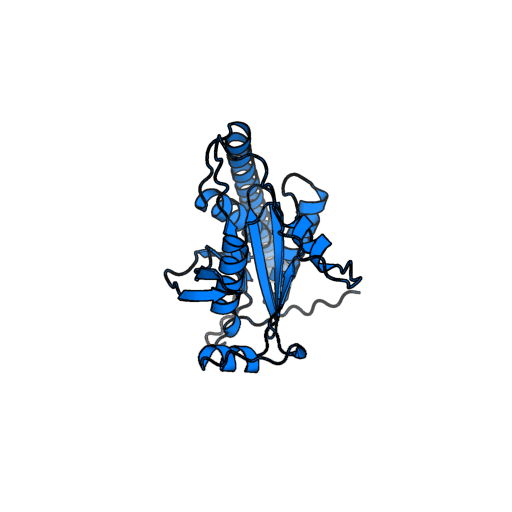1 123 ? -19.944 13.704 -10.779 1.00 38.00 123 SER A CA 1
ATOM 984 C C . SER A 1 123 ? -21.184 12.809 -10.831 1.00 38.00 123 SER A C 1
ATOM 986 O O . SER A 1 123 ? -21.537 12.117 -9.880 1.00 38.00 123 SER A O 1
ATOM 988 N N . LYS A 1 124 ? -21.856 12.824 -11.990 1.00 36.09 124 LYS A N 1
ATOM 989 C CA . LYS A 1 124 ? -22.564 11.641 -12.490 1.00 36.09 124 LYS A CA 1
ATOM 990 C C . LYS A 1 124 ? -21.621 10.450 -12.310 1.00 36.09 124 LYS A C 1
ATOM 992 O O . LYS A 1 124 ? -20.424 10.605 -12.563 1.00 36.09 124 LYS A O 1
ATOM 997 N N . GLU A 1 125 ? -22.156 9.309 -11.871 1.00 35.66 125 GLU A N 1
ATOM 998 C CA . GLU A 1 125 ? -21.447 8.023 -11.896 1.00 35.66 125 GLU A CA 1
ATOM 999 C C . GLU A 1 125 ? -20.573 7.935 -13.154 1.00 35.66 125 GLU A C 1
ATOM 1001 O O . GLU A 1 125 ? -21.014 8.422 -14.203 1.00 35.66 125 GLU A O 1
ATOM 1006 N N . PRO A 1 126 ? -19.352 7.376 -13.084 1.00 35.50 126 PRO A N 1
ATOM 1007 C CA . PRO A 1 126 ? -18.499 7.263 -14.255 1.00 35.50 126 PRO A CA 1
ATOM 1008 C C . PRO A 1 126 ? -19.242 6.470 -15.337 1.00 35.50 126 PRO A C 1
ATOM 1010 O O . PRO A 1 126 ? -19.298 5.244 -15.325 1.00 35.50 126 PRO A O 1
ATOM 1013 N N . VAL A 1 127 ? -19.855 7.191 -16.279 1.00 30.72 127 VAL A N 1
ATOM 1014 C CA . VAL A 1 127 ? -20.448 6.615 -17.478 1.00 30.72 127 VAL A CA 1
ATOM 1015 C C . VAL A 1 127 ? -19.270 6.257 -18.364 1.00 30.72 127 VAL A C 1
ATOM 1017 O O . VAL A 1 127 ? -18.813 7.066 -19.175 1.00 30.72 127 VAL A O 1
ATOM 1020 N N . TYR A 1 128 ? -18.760 5.043 -18.189 1.00 38.94 128 TYR A N 1
ATOM 1021 C CA . TYR A 1 128 ? -17.868 4.427 -19.154 1.00 38.94 128 TYR A CA 1
ATOM 1022 C C . TYR A 1 128 ? -18.623 4.303 -20.481 1.00 38.94 128 TYR A C 1
ATOM 1024 O O . TYR A 1 128 ? -19.405 3.382 -20.705 1.00 38.94 128 TYR A O 1
ATOM 1032 N N . LYS A 1 129 ? -18.407 5.260 -21.386 1.00 28.38 129 LYS A N 1
ATOM 1033 C CA . LYS A 1 129 ? -18.710 5.079 -22.805 1.00 28.38 129 LYS A CA 1
ATOM 1034 C C . LYS A 1 129 ? -17.534 4.344 -23.432 1.00 28.38 129 LYS A C 1
ATOM 1036 O O . LYS A 1 129 ? -16.651 4.982 -24.000 1.00 28.38 129 LYS A O 1
ATOM 1041 N N . HIS A 1 130 ? -17.524 3.014 -23.361 1.00 36.34 130 HIS A N 1
ATOM 1042 C CA . HIS A 1 130 ? -16.693 2.259 -24.290 1.00 36.34 130 HIS A CA 1
ATOM 1043 C C . HIS A 1 130 ? -17.320 2.329 -25.682 1.00 36.34 130 HIS A C 1
ATOM 1045 O O . HIS A 1 130 ? -18.468 1.950 -25.914 1.00 36.34 130 HIS A O 1
ATOM 1051 N N . LYS A 1 131 ? -16.543 2.874 -26.617 1.00 30.41 131 LYS A N 1
ATOM 1052 C CA . LYS A 1 131 ? -16.811 2.843 -28.048 1.00 30.41 131 LYS A CA 1
ATOM 1053 C C . LYS A 1 131 ? -16.622 1.393 -28.493 1.00 30.41 131 LYS A C 1
ATOM 1055 O O . LYS A 1 131 ? -15.498 0.959 -28.721 1.00 30.41 131 LYS A O 1
ATOM 1060 N N . THR A 1 132 ? -17.714 0.641 -28.579 1.00 30.16 132 THR A N 1
ATOM 1061 C CA . THR A 1 132 ? -17.740 -0.683 -29.204 1.00 30.16 132 THR A CA 1
ATOM 1062 C C . THR A 1 132 ? -17.279 -0.550 -30.652 1.00 30.16 132 THR A C 1
ATOM 1064 O O . THR A 1 132 ? -18.033 -0.080 -31.506 1.00 30.16 132 THR A O 1
ATOM 1067 N N . ARG A 1 133 ? -16.052 -0.977 -30.953 1.00 28.84 133 ARG A N 1
ATOM 1068 C CA . ARG A 1 133 ? -15.747 -1.491 -32.286 1.00 28.84 133 ARG A CA 1
ATOM 1069 C C . ARG A 1 133 ? -16.071 -2.979 -32.250 1.00 28.84 133 ARG A C 1
ATOM 1071 O O . ARG A 1 133 ? -15.217 -3.807 -31.969 1.00 28.84 133 ARG A O 1
ATOM 1078 N N . SER A 1 134 ? -17.353 -3.270 -32.447 1.00 38.31 134 SER A N 1
ATOM 1079 C CA . SER A 1 134 ? -17.829 -4.612 -32.758 1.00 38.31 134 SER A CA 1
ATOM 1080 C C . SER A 1 134 ? -17.388 -4.942 -34.174 1.00 38.31 134 SER A C 1
ATOM 1082 O O . SER A 1 134 ? -17.971 -4.417 -35.115 1.00 38.31 134 SER A O 1
ATOM 1084 N N . GLU A 1 135 ? -16.365 -5.781 -34.307 1.00 33.25 135 GLU A N 1
ATOM 1085 C CA . GLU A 1 135 ? -16.230 -6.709 -35.429 1.00 33.25 135 GLU A CA 1
ATOM 1086 C C . GLU A 1 135 ? -15.682 -8.028 -34.863 1.00 33.25 135 GLU A C 1
ATOM 1088 O O . GLU A 1 135 ? -14.483 -8.199 -34.697 1.00 33.25 135 GLU A O 1
ATOM 1093 N N . ASN A 1 136 ? -16.614 -8.923 -34.517 1.00 36.09 136 ASN A N 1
ATOM 1094 C CA . ASN A 1 136 ? -16.474 -10.379 -34.417 1.00 36.09 136 ASN A CA 1
ATOM 1095 C C . ASN A 1 136 ? -15.230 -10.950 -33.708 1.00 36.09 136 ASN A C 1
ATOM 1097 O O . ASN A 1 136 ? -14.199 -11.194 -34.326 1.00 36.09 136 ASN A O 1
ATOM 1101 N N . GLY A 1 137 ? -15.398 -11.352 -32.447 1.00 29.12 137 GLY A N 1
ATOM 1102 C CA . GLY A 1 137 ? -14.461 -12.255 -31.782 1.00 29.12 137 GLY A CA 1
ATOM 1103 C C . GLY A 1 137 ? -14.838 -12.478 -30.327 1.00 29.12 137 GLY A C 1
ATOM 1104 O O . GLY A 1 137 ? -14.639 -11.606 -29.496 1.00 29.12 137 GLY A O 1
ATOM 1105 N N . CYS A 1 138 ? -15.431 -13.632 -30.040 1.00 39.00 138 CYS A N 1
ATOM 1106 C CA . CYS A 1 138 ? -15.790 -14.085 -28.702 1.00 39.00 138 CYS A CA 1
ATOM 1107 C C . CYS A 1 138 ? -14.538 -14.185 -27.815 1.00 39.00 138 CYS A C 1
ATOM 1109 O O . CYS A 1 138 ? -13.656 -14.989 -28.108 1.00 39.00 138 CYS A O 1
ATOM 1111 N N . SER A 1 139 ? -14.470 -13.372 -26.760 1.00 35.78 139 SER A N 1
ATOM 1112 C CA . SER A 1 139 ? -13.530 -13.529 -25.647 1.00 35.78 139 SER A CA 1
ATOM 1113 C C . SER A 1 139 ? -13.998 -12.668 -24.470 1.00 35.78 139 SER A C 1
ATOM 1115 O O . SER A 1 139 ? -13.422 -11.621 -24.193 1.00 35.78 139 SER A O 1
ATOM 1117 N N . ASP A 1 140 ? -15.064 -13.099 -23.789 1.00 46.50 140 ASP A N 1
ATOM 1118 C CA . ASP A 1 140 ? -15.329 -12.673 -22.408 1.00 46.50 140 ASP A CA 1
ATOM 1119 C C . ASP A 1 140 ? -14.202 -13.260 -21.542 1.00 46.50 140 ASP A C 1
ATOM 1121 O O . ASP A 1 140 ? -14.290 -14.388 -21.053 1.00 46.50 140 ASP A O 1
ATOM 1125 N N . THR A 1 141 ? -13.084 -12.550 -21.426 1.00 40.19 141 THR A N 1
ATOM 1126 C CA . THR A 1 141 ? -11.926 -12.993 -20.643 1.00 40.19 141 THR A CA 1
ATOM 1127 C C . THR A 1 141 ? -11.778 -12.132 -19.402 1.00 40.19 141 THR A C 1
ATOM 1129 O O . THR A 1 141 ? -11.917 -10.919 -19.466 1.00 40.19 141 THR A O 1
ATOM 1132 N N . ASN A 1 142 ? -11.492 -12.792 -18.276 1.00 47.00 142 ASN A N 1
ATOM 1133 C CA . ASN A 1 142 ? -11.304 -12.318 -16.893 1.00 47.00 142 ASN A CA 1
ATOM 1134 C C . ASN A 1 142 ? -10.762 -10.884 -16.650 1.00 47.00 142 ASN A C 1
ATOM 1136 O O . ASN A 1 142 ? -10.947 -10.358 -15.552 1.00 47.00 142 ASN A O 1
ATOM 1140 N N . GLU A 1 143 ? -10.118 -10.249 -17.627 1.00 48.16 143 GLU A N 1
ATOM 1141 C CA . GLU A 1 143 ? -9.687 -8.848 -17.600 1.00 48.16 143 GLU A CA 1
ATOM 1142 C C . GLU A 1 143 ? -10.856 -7.864 -17.435 1.00 48.16 143 GLU A C 1
ATOM 1144 O O . GLU A 1 143 ? -10.770 -6.962 -16.601 1.00 48.16 143 GLU A O 1
ATOM 1149 N N . ASP A 1 144 ? -11.985 -8.075 -18.122 1.00 46.62 144 ASP A N 1
ATOM 1150 C CA . ASP A 1 144 ? -13.151 -7.179 -18.022 1.00 46.62 144 ASP A CA 1
ATOM 1151 C C . ASP A 1 144 ? -13.776 -7.197 -16.615 1.00 46.62 144 ASP A C 1
ATOM 1153 O O . ASP A 1 144 ? -14.237 -6.175 -16.100 1.00 46.62 144 ASP A O 1
ATOM 1157 N N . ILE A 1 145 ? -13.730 -8.353 -15.944 1.00 50.69 145 ILE A N 1
ATOM 1158 C CA . ILE A 1 145 ? -14.205 -8.522 -14.564 1.00 50.69 145 ILE A CA 1
ATOM 1159 C C . ILE A 1 145 ? -13.250 -7.835 -13.578 1.00 50.69 145 ILE A C 1
ATOM 1161 O O . ILE A 1 145 ? -13.707 -7.187 -12.634 1.00 50.69 145 ILE A O 1
ATOM 1165 N N . ALA A 1 146 ? -11.935 -7.947 -13.793 1.00 54.25 146 ALA A N 1
ATOM 1166 C CA . ALA A 1 146 ? -10.927 -7.313 -12.945 1.00 54.25 146 ALA A CA 1
ATOM 1167 C C . ALA A 1 146 ? -10.978 -5.777 -13.042 1.00 54.25 146 ALA A C 1
ATOM 1169 O O . ALA A 1 146 ? -10.921 -5.093 -12.019 1.00 54.25 146 ALA A O 1
ATOM 1170 N N . ILE A 1 147 ? -11.178 -5.229 -14.245 1.00 57.97 147 ILE A N 1
ATOM 1171 C CA . ILE A 1 147 ? -11.309 -3.780 -14.465 1.00 57.97 147 ILE A CA 1
ATOM 1172 C C . ILE A 1 147 ? -12.614 -3.248 -13.856 1.00 57.97 147 ILE A C 1
ATOM 1174 O O . ILE A 1 147 ? -12.606 -2.195 -13.216 1.00 57.97 147 ILE A O 1
ATOM 1178 N N . HIS A 1 148 ? -13.721 -3.993 -13.954 1.00 60.97 148 HIS A N 1
ATOM 1179 C CA . HIS A 1 148 ? -14.981 -3.609 -13.307 1.00 60.97 148 HIS A CA 1
ATOM 1180 C C . HIS A 1 148 ? -14.865 -3.496 -11.780 1.00 60.97 148 HIS A C 1
ATOM 1182 O O . HIS A 1 148 ? -15.512 -2.636 -11.181 1.00 60.97 148 HIS A O 1
ATOM 1188 N N . GLN A 1 149 ? -14.033 -4.321 -11.137 1.00 67.44 149 GLN A N 1
ATOM 1189 C CA . GLN A 1 149 ? -13.801 -4.246 -9.688 1.00 67.44 149 GLN A CA 1
ATOM 1190 C C . GLN A 1 149 ? -13.000 -3.004 -9.271 1.00 67.44 149 GLN A C 1
ATOM 1192 O O . GLN A 1 149 ? -13.084 -2.585 -8.117 1.00 67.44 149 GLN A O 1
ATOM 1197 N N . LEU A 1 150 ? -12.272 -2.386 -10.203 1.00 77.75 150 LEU A N 1
ATOM 1198 C CA . LEU A 1 150 ? -11.477 -1.178 -9.990 1.00 77.75 150 LEU A CA 1
ATOM 1199 C C . LEU A 1 150 ? -12.156 0.077 -10.545 1.00 77.75 150 LEU A C 1
ATOM 1201 O O . LEU A 1 150 ? -11.503 1.104 -10.676 1.00 77.75 150 LEU A O 1
ATOM 1205 N N . SER A 1 151 ? -13.463 0.045 -10.822 1.00 78.56 151 SER A N 1
ATOM 1206 C CA . SER A 1 151 ? -14.198 1.170 -11.427 1.00 78.56 151 SER A CA 1
ATOM 1207 C C . SER A 1 151 ? -14.187 2.468 -10.602 1.00 78.56 151 SER A C 1
ATOM 1209 O O . SER A 1 151 ? -14.647 3.506 -11.072 1.00 78.56 151 SER A O 1
ATOM 1211 N N . PHE A 1 152 ? -13.721 2.413 -9.351 1.00 78.62 152 PHE A N 1
ATOM 1212 C CA . PHE A 1 152 ? -13.504 3.575 -8.486 1.00 78.62 152 PHE A CA 1
ATOM 1213 C C . PHE A 1 152 ? -12.126 4.236 -8.688 1.00 78.62 152 PHE A C 1
ATOM 1215 O O . PHE A 1 152 ? -11.854 5.267 -8.071 1.00 78.62 152 PHE A O 1
ATOM 1222 N N . LEU A 1 153 ? -11.264 3.646 -9.519 1.00 83.00 153 LEU A N 1
ATOM 1223 C CA . LEU A 1 153 ? -9.948 4.141 -9.908 1.00 83.00 153 LEU A CA 1
ATOM 1224 C C . LEU A 1 153 ? -9.984 4.583 -11.372 1.00 83.00 153 LEU A C 1
ATOM 1226 O O . LEU A 1 153 ? -10.510 3.875 -12.230 1.00 83.00 153 LEU A O 1
ATOM 1230 N N . ASP A 1 154 ? -9.405 5.743 -11.672 1.00 83.12 154 ASP A N 1
ATOM 1231 C CA . ASP A 1 154 ? -9.212 6.168 -13.057 1.00 83.12 154 ASP A CA 1
ATOM 1232 C C . ASP A 1 154 ? -7.891 5.623 -13.635 1.00 83.12 154 ASP A C 1
ATOM 1234 O O . ASP A 1 154 ? -6.995 5.166 -12.919 1.00 83.12 154 ASP A O 1
ATOM 1238 N N . SER A 1 155 ? -7.768 5.654 -14.965 1.00 80.56 155 SER A N 1
ATOM 1239 C CA . SER A 1 155 ? -6.575 5.171 -15.672 1.00 80.56 155 SER A CA 1
ATOM 1240 C C . SER A 1 155 ? -5.307 5.934 -15.289 1.00 80.56 155 SER A C 1
ATOM 1242 O O . SER A 1 155 ? -4.215 5.375 -15.347 1.00 80.56 155 SER A O 1
ATOM 1244 N N . THR A 1 156 ? -5.443 7.202 -14.894 1.00 83.31 156 THR A N 1
ATOM 1245 C CA . THR A 1 156 ? -4.321 8.038 -14.464 1.00 83.31 156 THR A CA 1
ATOM 1246 C C . THR A 1 156 ? -3.759 7.535 -13.143 1.00 83.31 156 THR A C 1
ATOM 1248 O O . THR A 1 156 ? -2.550 7.362 -13.031 1.00 83.31 156 THR A O 1
ATOM 1251 N N . ALA A 1 157 ? -4.615 7.226 -12.171 1.00 84.81 157 ALA A N 1
ATOM 1252 C CA . ALA A 1 157 ? -4.209 6.692 -10.882 1.00 84.81 157 ALA A CA 1
ATOM 1253 C C . ALA A 1 157 ? -3.586 5.294 -11.005 1.00 84.81 157 ALA A C 1
ATOM 1255 O O . ALA A 1 157 ? -2.596 4.998 -10.339 1.00 84.81 157 ALA A O 1
ATOM 1256 N N . LEU A 1 158 ? -4.122 4.450 -11.895 1.00 87.50 158 LEU A N 1
ATOM 1257 C CA . LEU A 1 158 ? -3.520 3.150 -12.207 1.00 87.50 158 LEU A CA 1
ATOM 1258 C C . LEU A 1 158 ? -2.131 3.307 -12.845 1.00 87.50 158 LEU A C 1
ATOM 1260 O O . LEU A 1 158 ? -1.200 2.606 -12.451 1.00 87.50 158 LEU A O 1
ATOM 1264 N N . GLY A 1 159 ? -1.974 4.243 -13.787 1.00 85.31 159 GLY A N 1
ATOM 1265 C CA . GLY A 1 159 ? -0.686 4.550 -14.411 1.00 85.31 159 GLY A CA 1
ATOM 1266 C C . GLY A 1 159 ? 0.333 5.131 -13.427 1.00 85.31 159 GLY A C 1
ATOM 1267 O O . GLY A 1 159 ? 1.495 4.736 -13.455 1.00 85.31 159 GLY A O 1
ATOM 1268 N N . GLN A 1 160 ? -0.099 6.020 -12.527 1.00 87.56 160 GLN A N 1
ATOM 1269 C CA . GLN A 1 160 ? 0.743 6.572 -11.461 1.00 87.56 160 GLN A CA 1
ATOM 1270 C C . GLN A 1 160 ? 1.238 5.467 -10.532 1.00 87.56 160 GLN A C 1
ATOM 1272 O O . GLN A 1 160 ? 2.441 5.327 -10.339 1.00 87.56 160 GLN A O 1
ATOM 1277 N N . HIS A 1 161 ? 0.333 4.617 -10.042 1.00 89.75 161 HIS A N 1
ATOM 1278 C CA . HIS A 1 161 ? 0.703 3.484 -9.199 1.00 89.75 161 HIS A CA 1
ATOM 1279 C C . HIS A 1 161 ? 1.702 2.547 -9.893 1.00 89.75 161 HIS A C 1
ATOM 1281 O O . HIS A 1 161 ? 2.689 2.128 -9.295 1.00 89.75 161 HIS A O 1
ATOM 1287 N N . ALA A 1 162 ? 1.485 2.251 -11.176 1.00 88.75 162 ALA A N 1
ATOM 1288 C CA . ALA A 1 162 ? 2.405 1.446 -11.971 1.00 88.75 162 ALA A CA 1
ATOM 1289 C C . ALA A 1 162 ? 3.811 2.064 -12.056 1.00 88.75 162 ALA A C 1
ATOM 1291 O O . ALA 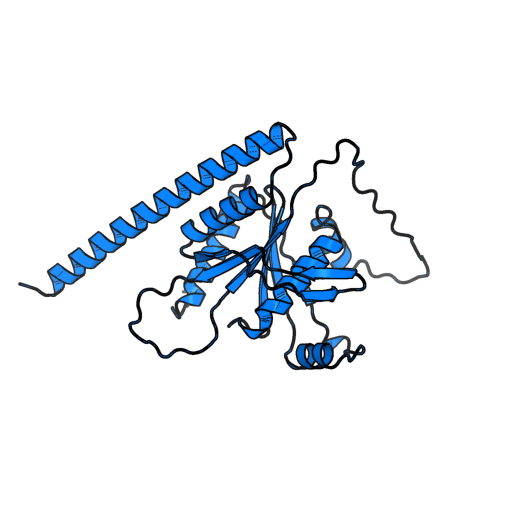A 1 162 ? 4.805 1.358 -11.884 1.00 88.75 162 ALA A O 1
ATOM 1292 N N . GLY A 1 163 ? 3.894 3.377 -12.290 1.00 87.50 163 GLY A N 1
ATOM 1293 C CA . GLY A 1 163 ? 5.162 4.100 -12.291 1.00 87.50 163 GLY A CA 1
ATOM 1294 C C . GLY A 1 163 ? 5.831 4.098 -10.916 1.00 87.50 163 GLY A C 1
ATOM 1295 O O . GLY A 1 163 ? 7.029 3.858 -10.828 1.00 87.50 163 GLY A O 1
ATOM 1296 N N . GLU A 1 164 ? 5.070 4.270 -9.832 1.00 89.19 164 GLU A N 1
ATOM 1297 C CA . GLU A 1 164 ? 5.586 4.194 -8.458 1.00 89.19 164 GLU A CA 1
ATOM 1298 C C . GLU A 1 164 ? 6.199 2.823 -8.142 1.00 89.19 164 GLU A C 1
ATOM 1300 O O . GLU A 1 164 ? 7.294 2.759 -7.584 1.00 89.19 164 GLU A O 1
ATOM 1305 N N . LEU A 1 165 ? 5.548 1.727 -8.552 1.00 89.06 165 LEU A N 1
ATOM 1306 C CA . LEU A 1 165 ? 6.103 0.377 -8.406 1.00 89.06 165 LEU A CA 1
ATOM 1307 C C . LEU A 1 165 ? 7.394 0.201 -9.213 1.00 89.06 165 LEU A C 1
ATOM 1309 O O . LEU A 1 165 ? 8.350 -0.400 -8.726 1.00 89.06 165 LEU A O 1
ATOM 1313 N N . LEU A 1 166 ? 7.437 0.726 -10.440 1.00 87.19 166 LEU A N 1
ATOM 1314 C CA . LEU A 1 166 ? 8.604 0.610 -11.314 1.00 87.19 166 LEU A CA 1
ATOM 1315 C C . LEU A 1 166 ? 9.819 1.379 -10.774 1.00 87.19 166 LEU A C 1
ATOM 1317 O O . LEU A 1 166 ? 10.946 0.901 -10.908 1.00 87.19 166 LEU A O 1
ATOM 1321 N N . LEU A 1 167 ? 9.598 2.545 -10.156 1.00 86.44 167 LEU A N 1
ATOM 1322 C CA . LEU A 1 167 ? 10.667 3.360 -9.572 1.00 86.44 167 LEU A CA 1
ATOM 1323 C C . LEU A 1 167 ? 11.406 2.627 -8.454 1.00 86.44 167 LEU A C 1
ATOM 1325 O O . LEU A 1 167 ? 12.624 2.722 -8.363 1.00 86.44 167 LEU A O 1
ATOM 1329 N N . GLU A 1 168 ? 10.675 1.865 -7.648 1.00 84.50 168 GLU A N 1
ATOM 1330 C CA . GLU A 1 168 ? 11.218 1.156 -6.488 1.00 84.50 168 GLU A CA 1
ATOM 1331 C C . GLU A 1 168 ? 11.632 -0.286 -6.826 1.00 84.50 168 GLU A C 1
ATOM 1333 O O . GLU A 1 168 ? 12.217 -0.978 -5.996 1.00 84.50 168 GLU A O 1
ATOM 1338 N N . TRP A 1 169 ? 11.324 -0.775 -8.038 1.00 84.75 169 TRP A N 1
ATOM 1339 C CA . TRP A 1 169 ? 11.507 -2.182 -8.420 1.00 84.75 169 TRP A CA 1
ATOM 1340 C C . TRP A 1 169 ? 12.945 -2.682 -8.226 1.00 84.75 169 TRP A C 1
ATOM 1342 O O . TRP A 1 169 ? 13.139 -3.802 -7.760 1.00 84.75 169 TRP A O 1
ATOM 1352 N N . GLN A 1 170 ? 13.946 -1.845 -8.524 1.00 77.25 170 GLN A N 1
ATOM 1353 C CA . GLN A 1 170 ? 15.367 -2.212 -8.402 1.00 77.25 170 GLN A CA 1
ATOM 1354 C C . GLN A 1 170 ? 15.812 -2.435 -6.950 1.00 77.25 170 GLN A C 1
ATOM 1356 O O . GLN A 1 170 ? 16.730 -3.221 -6.718 1.00 77.25 170 GLN A O 1
ATOM 1361 N N . ASP A 1 171 ? 15.142 -1.794 -5.992 1.00 74.06 171 ASP A N 1
ATOM 1362 C CA . ASP A 1 171 ? 15.510 -1.829 -4.574 1.00 74.06 171 ASP A CA 1
ATOM 1363 C C . ASP A 1 171 ? 14.750 -2.923 -3.798 1.00 74.06 171 ASP A C 1
ATOM 1365 O O . ASP A 1 171 ? 15.018 -3.174 -2.619 1.00 74.06 171 ASP A O 1
ATOM 1369 N N . SER A 1 172 ? 13.807 -3.606 -4.457 1.00 73.38 172 SER A N 1
ATOM 1370 C CA . SER A 1 172 ? 12.985 -4.653 -3.854 1.00 73.38 172 SER A CA 1
ATOM 1371 C C . SER A 1 172 ? 13.694 -6.000 -3.812 1.00 73.38 172 SER A C 1
ATOM 1373 O O . SER A 1 172 ? 14.173 -6.519 -4.819 1.00 73.38 172 SER A O 1
ATOM 1375 N N . CYS A 1 173 ? 13.636 -6.640 -2.646 1.00 74.12 173 CYS A N 1
ATOM 1376 C CA . CYS A 1 173 ? 14.072 -8.024 -2.467 1.00 74.12 173 CYS A CA 1
ATOM 1377 C C . CYS A 1 173 ? 13.124 -9.058 -3.111 1.00 74.12 173 CYS A C 1
ATOM 1379 O O . CYS A 1 173 ? 13.401 -10.252 -3.061 1.00 74.12 173 CYS A O 1
ATOM 1381 N N . PHE A 1 174 ? 11.970 -8.634 -3.640 1.00 73.69 174 PHE A N 1
ATOM 1382 C CA . PHE A 1 174 ? 10.964 -9.524 -4.227 1.00 73.69 174 PHE A CA 1
ATOM 1383 C C . PHE A 1 174 ? 11.160 -9.759 -5.731 1.00 73.69 174 PHE A C 1
ATOM 1385 O O . PHE A 1 174 ? 10.311 -10.410 -6.337 1.00 73.69 174 PHE A O 1
ATOM 1392 N N . ASN A 1 175 ? 12.249 -9.263 -6.337 1.00 72.44 175 ASN A N 1
ATOM 1393 C CA . ASN A 1 175 ? 12.559 -9.419 -7.765 1.00 72.44 175 ASN A CA 1
ATOM 1394 C C . ASN A 1 175 ? 12.312 -10.871 -8.255 1.00 72.44 175 ASN A C 1
ATOM 1396 O O . ASN A 1 175 ? 12.818 -11.808 -7.630 1.00 72.44 175 ASN A O 1
ATOM 1400 N N . PRO A 1 176 ? 11.527 -11.085 -9.337 1.00 82.56 176 PRO A N 1
ATOM 1401 C CA . PRO A 1 176 ? 11.014 -10.108 -10.322 1.00 82.56 176 PRO A CA 1
ATOM 1402 C C . PRO A 1 176 ? 9.715 -9.389 -9.945 1.00 82.56 176 PRO A C 1
ATOM 1404 O O . PRO A 1 176 ? 9.146 -8.659 -10.761 1.00 82.56 176 PRO A O 1
ATOM 1407 N N . TYR A 1 177 ? 9.243 -9.563 -8.718 1.00 86.88 177 TYR A N 1
ATOM 1408 C CA . TYR A 1 177 ? 8.005 -8.983 -8.228 1.00 86.88 177 TYR A CA 1
ATOM 1409 C C . TYR A 1 177 ? 8.225 -7.699 -7.420 1.00 86.88 177 TYR A C 1
ATOM 1411 O O . TYR A 1 177 ? 9.221 -7.522 -6.718 1.00 86.88 177 TYR A O 1
ATOM 1419 N N . MET A 1 178 ? 7.242 -6.809 -7.480 1.00 88.69 178 MET A N 1
ATOM 1420 C CA . MET A 1 178 ? 7.152 -5.630 -6.630 1.00 88.69 178 MET A CA 1
ATOM 1421 C C . MET A 1 178 ? 5.739 -5.544 -6.044 1.00 88.69 178 MET A C 1
ATOM 1423 O O . MET A 1 178 ? 4.790 -5.253 -6.782 1.00 88.69 178 MET A O 1
ATOM 1427 N N . PRO A 1 179 ? 5.567 -5.833 -4.742 1.00 90.19 179 PRO A N 1
ATOM 1428 C CA . PRO A 1 179 ? 4.271 -5.725 -4.105 1.00 90.19 179 PRO A CA 1
ATOM 1429 C C . PRO A 1 179 ? 3.907 -4.252 -3.901 1.00 90.19 179 PRO A C 1
ATOM 1431 O O . PRO A 1 179 ? 4.737 -3.418 -3.526 1.00 90.19 179 PRO A O 1
ATOM 1434 N N . GLY A 1 180 ? 2.632 -3.946 -4.094 1.00 91.81 180 GLY A N 1
ATOM 1435 C CA . GLY A 1 180 ? 2.095 -2.614 -3.912 1.00 91.81 180 GLY A CA 1
ATOM 1436 C C . GLY A 1 180 ? 0.745 -2.601 -3.218 1.00 91.81 180 GLY A C 1
ATOM 1437 O O . GLY A 1 180 ? 0.130 -3.634 -2.936 1.00 91.81 180 GLY A O 1
ATOM 1438 N N . MET A 1 181 ? 0.285 -1.394 -2.918 1.00 93.88 181 MET A N 1
ATOM 1439 C CA . MET A 1 181 ? -1.029 -1.163 -2.346 1.00 93.88 181 MET A CA 1
ATOM 1440 C C . MET A 1 181 ? -1.600 0.159 -2.848 1.00 93.88 181 MET A C 1
ATOM 1442 O O . MET A 1 181 ? -0.943 1.190 -2.762 1.00 93.88 181 MET A O 1
ATOM 1446 N N . ILE A 1 182 ? -2.841 0.138 -3.322 1.00 92.81 182 ILE A N 1
ATOM 1447 C CA . ILE A 1 182 ? -3.609 1.336 -3.654 1.00 92.81 182 ILE A CA 1
ATOM 1448 C C . ILE A 1 182 ? -4.629 1.581 -2.549 1.00 92.81 182 ILE A C 1
ATOM 1450 O O . ILE A 1 182 ? -5.379 0.677 -2.181 1.00 92.81 182 ILE A O 1
ATOM 1454 N N . VAL A 1 183 ? -4.701 2.812 -2.050 1.00 90.88 183 VAL A N 1
ATOM 1455 C CA . VAL A 1 183 ? -5.667 3.209 -1.019 1.00 90.88 183 VAL A CA 1
ATOM 1456 C C . VAL A 1 183 ? -6.540 4.347 -1.524 1.00 90.88 183 VAL A C 1
ATOM 1458 O O . VAL A 1 183 ? -6.030 5.388 -1.925 1.00 90.88 183 VAL A O 1
ATOM 1461 N N . SER A 1 184 ? -7.860 4.162 -1.478 1.00 87.69 184 SER A N 1
ATOM 1462 C CA . SER A 1 184 ? -8.849 5.166 -1.879 1.00 87.69 184 SER A CA 1
ATOM 1463 C C . SER A 1 184 ? -10.053 5.126 -0.938 1.00 87.69 184 SER A C 1
ATOM 1465 O O . SER A 1 184 ? -10.815 4.158 -0.902 1.00 87.69 184 SER A O 1
ATOM 1467 N N . GLY A 1 185 ? -10.233 6.170 -0.127 1.00 85.38 185 GLY A N 1
ATOM 1468 C CA . GLY A 1 185 ? -11.293 6.177 0.882 1.00 85.38 185 GLY A CA 1
ATOM 1469 C C . GLY A 1 185 ? -11.074 5.109 1.953 1.00 85.38 185 GLY A C 1
ATOM 1470 O O . GLY A 1 185 ? -10.066 5.121 2.655 1.00 85.38 185 GLY A O 1
ATOM 1471 N N . THR A 1 186 ? -12.040 4.199 2.091 1.00 87.12 186 THR A N 1
ATOM 1472 C CA . THR A 1 186 ? -11.925 3.007 2.950 1.00 87.12 186 THR A CA 1
ATOM 1473 C C . THR A 1 186 ? -11.495 1.765 2.176 1.00 87.12 186 THR A C 1
ATOM 1475 O O . THR A 1 186 ? -11.317 0.713 2.784 1.00 87.12 186 THR A O 1
ATOM 1478 N N . LYS A 1 187 ? -11.338 1.866 0.849 1.00 90.75 187 LYS A N 1
ATOM 1479 C CA . LYS A 1 187 ? -10.959 0.748 -0.008 1.00 90.75 187 LYS A CA 1
ATOM 1480 C C . LYS A 1 187 ? -9.444 0.643 -0.122 1.00 90.75 187 LYS A C 1
ATOM 1482 O O . LYS A 1 187 ? -8.751 1.643 -0.311 1.00 90.75 187 LYS A O 1
ATOM 1487 N N . VAL A 1 188 ? -8.960 -0.587 -0.047 1.00 91.81 188 VAL A N 1
ATOM 1488 C CA . VAL A 1 188 ? -7.557 -0.962 -0.201 1.00 91.81 188 VAL A CA 1
ATOM 1489 C C . VAL A 1 188 ? -7.465 -2.058 -1.256 1.00 91.81 188 VAL A C 1
ATOM 1491 O O . VAL A 1 188 ? -8.211 -3.031 -1.202 1.00 91.81 188 VAL A O 1
ATOM 1494 N N . VAL A 1 189 ? -6.557 -1.913 -2.214 1.00 93.19 189 VAL A N 1
ATOM 1495 C CA . VAL A 1 189 ? -6.280 -2.922 -3.243 1.00 93.19 189 VAL A CA 1
ATOM 1496 C C . VAL A 1 189 ? -4.816 -3.305 -3.139 1.00 93.19 189 VAL A C 1
ATOM 1498 O O . VAL A 1 189 ? -3.946 -2.461 -3.333 1.00 93.19 189 VAL A O 1
ATOM 1501 N N . MET A 1 190 ? -4.548 -4.574 -2.841 1.00 93.12 190 MET A N 1
ATOM 1502 C CA . MET A 1 190 ? -3.197 -5.124 -2.940 1.00 93.12 190 MET A CA 1
ATOM 1503 C C . MET A 1 190 ? -2.840 -5.312 -4.409 1.00 93.12 190 MET A C 1
ATOM 1505 O O . MET A 1 190 ? -3.678 -5.760 -5.195 1.00 93.12 190 MET A O 1
ATOM 1509 N N . THR A 1 191 ? -1.607 -4.997 -4.773 1.00 92.44 191 THR A N 1
ATOM 1510 C CA . THR A 1 191 ? -1.122 -5.118 -6.145 1.00 92.44 191 THR A CA 1
ATOM 1511 C C . THR A 1 191 ? 0.216 -5.837 -6.191 1.00 92.44 191 THR A C 1
ATOM 1513 O O . THR A 1 191 ? 0.929 -5.941 -5.190 1.00 92.44 191 THR A O 1
ATOM 1516 N N . LEU A 1 192 ? 0.550 -6.367 -7.361 1.00 90.75 192 LEU A N 1
ATOM 1517 C CA . LEU A 1 192 ? 1.833 -7.006 -7.607 1.00 90.75 192 LEU A CA 1
ATOM 1518 C C . LEU A 1 192 ? 2.280 -6.686 -9.028 1.00 90.75 192 LEU A C 1
ATOM 1520 O O . LEU A 1 192 ? 1.670 -7.162 -9.983 1.00 90.75 192 LEU A O 1
ATOM 1524 N N . LEU A 1 193 ? 3.334 -5.889 -9.173 1.00 90.69 193 LEU A N 1
ATOM 1525 C CA . LEU A 1 193 ? 4.021 -5.727 -10.450 1.00 90.69 193 LEU A CA 1
ATOM 1526 C C . LEU A 1 193 ? 4.936 -6.932 -10.670 1.00 90.69 193 LEU A C 1
ATOM 1528 O O . LEU A 1 193 ? 5.732 -7.274 -9.801 1.00 90.69 193 LEU A O 1
ATOM 1532 N N . HIS A 1 194 ? 4.843 -7.544 -11.842 1.00 90.25 194 HIS A N 1
ATOM 1533 C CA . HIS A 1 194 ? 5.794 -8.518 -12.351 1.00 90.25 194 HIS A CA 1
ATOM 1534 C C . HIS A 1 194 ? 6.478 -7.929 -13.582 1.00 90.25 194 HIS A C 1
ATOM 1536 O O . HIS A 1 194 ? 5.812 -7.587 -14.562 1.00 90.25 194 HIS A O 1
ATOM 1542 N N . ILE A 1 195 ? 7.801 -7.795 -13.525 1.00 86.81 195 ILE A N 1
ATOM 1543 C CA . ILE A 1 195 ? 8.608 -7.300 -14.638 1.00 86.81 195 ILE A CA 1
ATOM 1544 C C . ILE A 1 195 ? 9.998 -7.934 -14.590 1.00 86.81 195 ILE A C 1
ATOM 1546 O O . ILE A 1 195 ? 10.594 -8.087 -13.525 1.00 86.81 195 ILE A O 1
ATOM 1550 N N . THR A 1 196 ? 10.520 -8.318 -15.752 1.00 86.25 196 THR A N 1
ATOM 1551 C CA . THR A 1 196 ? 11.862 -8.893 -15.866 1.00 86.25 196 THR A CA 1
ATOM 1552 C C . THR A 1 196 ? 12.920 -7.793 -15.960 1.00 86.25 196 THR A C 1
ATOM 1554 O O . THR A 1 196 ? 12.667 -6.701 -16.478 1.00 86.25 196 THR A O 1
ATOM 1557 N N . GLN A 1 197 ? 14.146 -8.088 -15.516 1.00 84.44 197 GLN A N 1
ATOM 1558 C CA . GLN A 1 197 ? 15.277 -7.163 -15.663 1.00 84.44 197 GLN A CA 1
ATOM 1559 C C . GLN A 1 197 ? 15.527 -6.790 -17.133 1.00 84.44 197 GLN A C 1
ATOM 1561 O O . GLN A 1 197 ? 15.843 -5.638 -17.433 1.00 84.44 197 GLN A O 1
ATOM 1566 N N . ASP A 1 198 ? 15.344 -7.738 -18.053 1.00 83.50 198 ASP A N 1
ATOM 1567 C CA . ASP A 1 198 ? 15.484 -7.503 -19.490 1.00 83.50 198 ASP A CA 1
ATOM 1568 C C . ASP A 1 198 ? 14.454 -6.500 -20.003 1.00 83.50 198 ASP A C 1
ATOM 1570 O O . ASP A 1 198 ? 14.804 -5.600 -20.769 1.00 83.50 198 ASP A O 1
ATOM 1574 N N . HIS A 1 199 ? 13.205 -6.596 -19.545 1.00 82.25 199 HIS A N 1
ATOM 1575 C CA . HIS A 1 199 ? 12.181 -5.616 -19.879 1.00 82.25 199 HIS A CA 1
ATOM 1576 C C . HIS A 1 199 ? 12.546 -4.235 -19.307 1.00 82.25 199 HIS A C 1
ATOM 1578 O O . HIS A 1 199 ? 12.548 -3.252 -20.047 1.00 82.25 199 HIS A O 1
ATOM 1584 N N . VAL A 1 200 ? 12.977 -4.139 -18.045 1.00 81.00 200 VAL A N 1
ATOM 1585 C CA . VAL A 1 200 ? 13.448 -2.863 -17.465 1.00 81.00 200 VAL A CA 1
ATOM 1586 C C . VAL A 1 200 ? 14.589 -2.253 -18.285 1.00 81.00 200 VAL A C 1
ATOM 1588 O O . VAL A 1 200 ? 14.575 -1.056 -18.577 1.00 81.00 200 VAL A O 1
ATOM 1591 N N . ASN A 1 201 ? 15.565 -3.062 -18.700 1.00 82.31 201 ASN A N 1
ATOM 1592 C CA . ASN A 1 201 ? 16.685 -2.606 -19.524 1.00 82.31 201 ASN A CA 1
ATOM 1593 C C . ASN A 1 201 ? 16.212 -2.099 -20.895 1.00 82.31 201 ASN A C 1
ATOM 1595 O O . ASN A 1 201 ? 16.697 -1.074 -21.373 1.00 82.31 201 ASN A O 1
ATOM 1599 N N . ARG A 1 202 ? 15.238 -2.772 -21.517 1.00 77.75 202 ARG A N 1
ATOM 1600 C CA . ARG A 1 202 ? 14.632 -2.339 -22.787 1.00 77.75 202 ARG A CA 1
ATOM 1601 C C . ARG A 1 202 ? 13.880 -1.016 -22.650 1.00 77.75 202 ARG A C 1
ATOM 1603 O O . ARG A 1 202 ? 14.082 -0.143 -23.491 1.00 77.75 202 ARG A O 1
ATOM 1610 N N . LEU A 1 203 ? 13.108 -0.830 -21.573 1.00 76.75 203 LEU A N 1
ATOM 1611 C CA . LEU A 1 203 ? 12.436 0.443 -21.277 1.00 76.75 203 LEU A CA 1
ATOM 1612 C C . LEU A 1 203 ? 13.449 1.583 -21.127 1.00 76.75 203 LEU A C 1
ATOM 1614 O O . LEU A 1 203 ? 13.292 2.629 -21.749 1.00 76.75 203 LEU A O 1
ATOM 1618 N N . LYS A 1 204 ? 14.534 1.364 -20.369 1.00 75.56 204 LYS A N 1
ATOM 1619 C CA . LYS A 1 204 ? 15.612 2.357 -20.199 1.00 75.56 204 LYS A CA 1
ATOM 1620 C C . LYS A 1 204 ? 16.299 2.721 -21.519 1.00 75.56 204 LYS A C 1
ATOM 1622 O O . LYS A 1 204 ? 16.718 3.861 -21.692 1.00 75.56 204 LYS A O 1
ATOM 1627 N N . ASN A 1 205 ? 16.402 1.768 -22.442 1.00 77.12 205 ASN A N 1
ATOM 1628 C CA . ASN A 1 205 ? 17.035 1.963 -23.744 1.00 77.12 205 ASN A CA 1
ATOM 1629 C C . ASN A 1 205 ? 16.076 2.516 -24.819 1.00 77.12 205 ASN A C 1
ATOM 1631 O O . ASN A 1 205 ? 16.514 2.722 -25.950 1.00 77.12 205 ASN A O 1
ATOM 1635 N N . GLY A 1 206 ? 14.795 2.745 -24.499 1.00 67.25 206 GLY A N 1
ATOM 1636 C CA . GLY A 1 206 ? 13.793 3.282 -25.429 1.00 67.25 206 GLY A CA 1
ATOM 1637 C C . GLY A 1 206 ? 13.289 2.277 -26.470 1.00 67.25 206 GLY A C 1
ATOM 1638 O O . GLY A 1 206 ? 12.952 2.665 -27.586 1.00 67.25 206 GLY A O 1
ATOM 1639 N N . TRP A 1 207 ? 13.300 0.979 -26.153 1.00 64.25 207 TRP A N 1
ATOM 1640 C CA . TRP A 1 207 ? 12.841 -0.067 -27.071 1.00 64.25 207 TRP A CA 1
ATOM 1641 C C . TRP A 1 207 ? 11.340 -0.311 -26.868 1.00 64.25 207 TRP A C 1
ATOM 1643 O O . TRP A 1 207 ? 10.939 -0.882 -25.858 1.00 64.25 207 TRP A O 1
ATOM 1653 N N . ASP A 1 208 ? 10.524 0.083 -27.849 1.00 59.97 208 ASP A N 1
ATOM 1654 C CA . ASP A 1 208 ? 9.050 0.023 -27.777 1.00 59.97 208 ASP A CA 1
ATOM 1655 C C . ASP A 1 208 ? 8.449 -1.378 -28.005 1.00 59.97 208 ASP A C 1
ATOM 1657 O O . ASP A 1 208 ? 7.265 -1.603 -27.755 1.00 59.97 208 ASP A O 1
ATOM 1661 N N . LEU A 1 209 ? 9.239 -2.337 -28.501 1.00 59.56 209 LEU A N 1
ATOM 1662 C CA . LEU A 1 209 ? 8.754 -3.671 -28.863 1.00 59.56 209 LEU A CA 1
ATOM 1663 C C . LEU A 1 209 ? 9.254 -4.716 -27.868 1.00 59.56 209 LEU A C 1
ATOM 1665 O O . LEU A 1 209 ? 10.398 -5.176 -27.920 1.00 59.56 209 LEU A O 1
ATOM 1669 N N . VAL A 1 210 ? 8.358 -5.112 -26.971 1.00 61.53 210 VAL A N 1
ATOM 1670 C CA . VAL A 1 210 ? 8.549 -6.245 -26.066 1.00 61.53 210 VAL A CA 1
ATOM 1671 C C . VAL A 1 210 ? 7.660 -7.385 -26.566 1.00 61.53 210 VAL A C 1
ATOM 1673 O O . VAL A 1 210 ? 6.475 -7.138 -26.807 1.00 61.53 210 VAL A O 1
ATOM 1676 N N . PRO A 1 211 ? 8.205 -8.602 -26.774 1.00 65.56 211 PRO A N 1
ATOM 1677 C CA . PRO A 1 211 ? 7.392 -9.784 -27.045 1.00 65.56 211 PRO A CA 1
ATOM 1678 C C . PRO A 1 211 ? 6.267 -9.899 -26.013 1.00 65.56 211 PRO A C 1
ATOM 1680 O O . PRO A 1 211 ? 6.490 -9.601 -24.842 1.00 65.56 211 PRO A O 1
ATOM 1683 N N . ASP A 1 212 ? 5.069 -10.318 -26.426 1.00 65.75 212 ASP A N 1
ATOM 1684 C CA . ASP A 1 212 ? 3.901 -10.368 -25.530 1.00 65.75 212 ASP A CA 1
ATOM 1685 C C . ASP A 1 212 ? 4.160 -11.189 -24.255 1.00 65.75 212 ASP A C 1
ATOM 1687 O O . ASP A 1 212 ? 3.664 -10.841 -23.187 1.00 65.75 212 ASP A O 1
ATOM 1691 N N . GLU A 1 213 ? 4.997 -12.220 -24.357 1.00 65.69 213 GLU A N 1
ATOM 1692 C CA . GLU A 1 213 ? 5.383 -13.125 -23.268 1.00 65.69 213 GLU A CA 1
ATOM 1693 C C . GLU A 1 213 ? 6.270 -12.458 -22.196 1.00 65.69 213 GLU A C 1
ATOM 1695 O O . GLU A 1 213 ? 6.298 -12.910 -21.054 1.00 65.69 213 GLU A O 1
ATOM 1700 N N . ASP A 1 214 ? 6.938 -11.349 -22.533 1.00 67.44 214 ASP A N 1
ATOM 1701 C CA . ASP A 1 214 ? 7.853 -10.611 -21.650 1.00 67.44 214 ASP A CA 1
ATOM 1702 C C . ASP A 1 214 ? 7.227 -9.320 -21.093 1.00 67.44 214 ASP A C 1
ATOM 1704 O O . ASP A 1 214 ? 7.902 -8.507 -20.446 1.00 67.44 214 ASP A O 1
ATOM 1708 N N . LYS A 1 215 ? 5.938 -9.073 -21.364 1.00 77.62 215 LYS A N 1
ATOM 1709 C CA . LYS A 1 215 ? 5.275 -7.837 -20.943 1.00 77.62 215 LYS A CA 1
ATOM 1710 C C . LYS A 1 215 ? 5.164 -7.750 -19.422 1.00 77.62 215 LYS A C 1
ATOM 1712 O O . LYS A 1 215 ? 4.844 -8.709 -18.726 1.00 77.62 215 LYS A O 1
ATOM 1717 N N . ALA A 1 216 ? 5.413 -6.547 -18.917 1.00 83.38 216 ALA A N 1
ATOM 1718 C CA . ALA A 1 216 ? 5.206 -6.215 -17.524 1.00 83.38 216 ALA A CA 1
ATOM 1719 C C . ALA A 1 216 ? 3.707 -6.273 -17.239 1.00 83.38 216 ALA A C 1
ATOM 1721 O O . ALA A 1 216 ? 2.906 -5.741 -18.012 1.00 83.38 216 ALA A O 1
ATOM 1722 N N . ALA A 1 217 ? 3.341 -6.902 -16.132 1.00 87.31 217 ALA A N 1
ATOM 1723 C CA . ALA A 1 217 ? 1.955 -7.057 -15.727 1.00 87.31 217 ALA A CA 1
ATOM 1724 C C . ALA A 1 217 ? 1.786 -6.583 -14.289 1.00 87.31 217 ALA A C 1
ATOM 1726 O O . ALA A 1 217 ? 2.633 -6.853 -13.437 1.00 87.31 217 ALA A O 1
ATOM 1727 N N . ILE A 1 218 ? 0.679 -5.895 -14.017 1.00 88.69 218 ILE A N 1
ATOM 1728 C CA . ILE A 1 218 ? 0.261 -5.586 -12.653 1.00 88.69 218 ILE A CA 1
ATOM 1729 C C . ILE A 1 218 ? -0.971 -6.417 -12.355 1.00 88.69 218 ILE A C 1
ATOM 1731 O O . ILE A 1 218 ? -1.993 -6.308 -13.030 1.00 88.69 218 ILE A O 1
ATOM 1735 N N . TYR A 1 219 ? -0.860 -7.240 -11.324 1.00 90.00 219 TYR A N 1
ATOM 1736 C CA . TYR A 1 219 ? -1.972 -8.001 -10.789 1.00 90.00 219 TYR A CA 1
ATOM 1737 C C . TYR A 1 219 ? -2.650 -7.186 -9.699 1.00 90.00 219 TYR A C 1
ATOM 1739 O O . TYR A 1 219 ? -1.981 -6.625 -8.831 1.00 90.00 219 TYR A O 1
ATOM 1747 N N . TYR A 1 220 ? -3.977 -7.148 -9.733 1.00 89.31 220 TYR A N 1
ATOM 1748 C CA . TYR A 1 220 ? -4.792 -6.444 -8.753 1.00 89.31 220 TYR A CA 1
ATOM 1749 C C . TYR A 1 220 ? -5.598 -7.455 -7.947 1.00 89.31 220 TYR A C 1
ATOM 1751 O O . TYR A 1 220 ? -6.292 -8.308 -8.500 1.00 89.31 220 TYR A O 1
ATOM 1759 N N . GLY A 1 221 ? -5.495 -7.361 -6.626 1.00 89.00 221 GLY A N 1
ATOM 1760 C CA . GLY A 1 221 ? -6.343 -8.109 -5.715 1.00 89.00 221 GLY A CA 1
ATOM 1761 C C . GLY A 1 221 ? -7.767 -7.555 -5.679 1.00 89.00 221 GLY A C 1
ATOM 1762 O O . GLY A 1 221 ? -8.055 -6.451 -6.143 1.00 89.00 221 GLY A O 1
ATOM 1763 N N . LYS A 1 222 ? -8.666 -8.314 -5.053 1.00 90.62 222 LYS A N 1
ATOM 1764 C CA . LYS A 1 222 ? -10.013 -7.832 -4.743 1.00 90.62 222 LYS A CA 1
ATOM 1765 C C . LYS A 1 222 ? -9.923 -6.589 -3.835 1.00 90.62 222 LYS A C 1
ATOM 1767 O O . LYS A 1 222 ? -9.180 -6.634 -2.852 1.00 90.62 222 LYS A O 1
ATOM 1772 N N . PRO A 1 223 ? -10.708 -5.525 -4.085 1.00 92.31 223 PRO A N 1
ATOM 1773 C CA . PRO A 1 223 ? -10.804 -4.403 -3.160 1.00 92.31 223 PRO A CA 1
ATOM 1774 C C . PRO A 1 223 ? -11.313 -4.841 -1.782 1.00 92.31 223 PRO A C 1
ATOM 1776 O O . PRO A 1 223 ? -12.389 -5.432 -1.666 1.00 92.31 223 PRO A O 1
ATOM 1779 N N . LEU A 1 224 ? -10.546 -4.509 -0.749 1.00 92.88 224 LEU A N 1
ATOM 1780 C CA . LEU A 1 224 ? -10.843 -4.729 0.664 1.00 92.88 224 LEU A CA 1
ATOM 1781 C C . LEU A 1 224 ? -11.397 -3.443 1.276 1.00 92.88 224 LEU A C 1
ATOM 1783 O O . LEU A 1 224 ? -10.878 -2.361 1.011 1.00 92.88 224 LEU A O 1
ATOM 1787 N N . ASP A 1 225 ? -12.442 -3.533 2.092 1.00 91.50 225 ASP A N 1
ATOM 1788 C CA . ASP A 1 225 ? -13.006 -2.395 2.815 1.00 91.50 225 ASP A CA 1
ATOM 1789 C C . ASP A 1 225 ? -12.564 -2.385 4.278 1.00 91.50 225 ASP A C 1
ATOM 1791 O O . ASP A 1 225 ? -12.912 -3.270 5.055 1.00 91.50 225 ASP A O 1
ATOM 1795 N N . LEU A 1 226 ? -11.878 -1.325 4.701 1.00 88.81 226 LEU A N 1
ATOM 1796 C CA . LEU A 1 226 ? -11.456 -1.148 6.091 1.00 88.81 226 LEU A CA 1
ATOM 1797 C C . LEU A 1 226 ? -12.628 -1.073 7.081 1.00 88.81 226 LEU A C 1
ATOM 1799 O O . LEU A 1 226 ? -12.412 -1.184 8.287 1.00 88.81 226 LEU A O 1
ATOM 1803 N N . LEU A 1 227 ? -13.868 -0.899 6.620 1.00 89.12 227 LEU A N 1
ATOM 1804 C CA . LEU A 1 227 ? -15.057 -0.956 7.474 1.00 89.12 227 LEU A CA 1
ATOM 1805 C C . LEU A 1 227 ? -15.566 -2.379 7.706 1.00 89.12 227 LEU A C 1
ATOM 1807 O O . LEU A 1 227 ? -16.194 -2.639 8.736 1.00 89.12 227 LEU A O 1
ATOM 1811 N N . VAL A 1 228 ? -15.225 -3.316 6.826 1.00 93.38 228 VAL A N 1
ATOM 1812 C CA . VAL A 1 228 ? -15.591 -4.730 6.931 1.00 93.38 228 VAL A CA 1
ATOM 1813 C C . VAL A 1 228 ? -14.528 -5.461 7.748 1.00 93.38 228 VAL A C 1
ATOM 1815 O O . VAL A 1 228 ? -13.330 -5.286 7.543 1.00 93.38 228 VAL A O 1
ATOM 1818 N N . LYS A 1 229 ? -14.953 -6.251 8.740 1.00 91.19 229 LYS A N 1
ATOM 1819 C CA . LYS A 1 229 ? -14.018 -6.906 9.664 1.00 91.19 229 LYS A CA 1
ATOM 1820 C C . LYS A 1 229 ? -13.164 -7.943 8.947 1.00 91.19 229 LYS A C 1
ATOM 1822 O O . LYS A 1 229 ? -11.956 -7.947 9.121 1.00 91.19 229 LYS A O 1
ATOM 1827 N N . GLU A 1 230 ? -13.793 -8.771 8.133 1.00 95.19 230 GLU A N 1
ATOM 1828 C CA . GLU A 1 230 ? -13.154 -9.858 7.403 1.00 95.19 230 GLU A CA 1
ATOM 1829 C C . GLU A 1 230 ? -12.071 -9.312 6.460 1.00 95.19 230 GLU A C 1
ATOM 1831 O O . GLU A 1 230 ? -10.959 -9.829 6.416 1.00 95.19 230 GLU A O 1
ATOM 1836 N N . ASP A 1 231 ? -12.360 -8.199 5.784 1.00 94.81 231 ASP A N 1
ATOM 1837 C CA . ASP A 1 231 ? -11.411 -7.501 4.915 1.00 94.81 231 ASP A CA 1
ATOM 1838 C C . ASP A 1 231 ? -10.239 -6.893 5.709 1.00 94.81 231 ASP A C 1
ATOM 1840 O O . ASP A 1 231 ? -9.088 -6.971 5.271 1.00 94.81 231 ASP A O 1
ATOM 1844 N N . ARG A 1 232 ? -10.498 -6.328 6.902 1.00 92.62 232 ARG A N 1
ATOM 1845 C CA . ARG A 1 232 ? -9.427 -5.879 7.811 1.00 92.62 232 ARG A CA 1
ATOM 1846 C C . ARG A 1 232 ? -8.548 -7.036 8.268 1.00 92.62 232 ARG A C 1
ATOM 1848 O O . ARG A 1 232 ? -7.334 -6.865 8.310 1.00 92.62 232 ARG A O 1
ATOM 1855 N N . ASP A 1 233 ? -9.139 -8.175 8.613 1.00 92.00 233 ASP A N 1
ATOM 1856 C CA . ASP A 1 233 ? -8.403 -9.347 9.088 1.00 92.00 233 ASP A CA 1
ATOM 1857 C C . ASP A 1 233 ? -7.464 -9.869 7.979 1.00 92.00 233 ASP A C 1
ATOM 1859 O O . ASP A 1 233 ? -6.279 -10.081 8.238 1.00 92.00 233 ASP A O 1
ATOM 1863 N N . ILE A 1 234 ? -7.940 -9.945 6.726 1.00 93.38 234 ILE A N 1
ATOM 1864 C CA . ILE A 1 234 ? -7.121 -10.299 5.548 1.00 93.38 234 ILE A CA 1
ATOM 1865 C C . ILE A 1 234 ? -5.963 -9.310 5.355 1.00 93.38 234 ILE A C 1
ATOM 1867 O O . ILE A 1 234 ? -4.818 -9.714 5.121 1.00 93.38 234 ILE A O 1
ATOM 1871 N N . LEU A 1 235 ? -6.242 -8.007 5.441 1.00 92.62 235 LEU A N 1
ATOM 1872 C CA . LEU A 1 235 ? -5.227 -6.976 5.245 1.00 92.62 235 LEU A CA 1
ATOM 1873 C C . LEU A 1 235 ? -4.162 -7.012 6.349 1.00 92.62 235 LEU A C 1
ATOM 1875 O O . LEU A 1 235 ? -2.970 -6.973 6.052 1.00 92.62 235 LEU A O 1
ATOM 1879 N N . LEU A 1 236 ? -4.580 -7.130 7.611 1.00 91.44 236 LEU A N 1
ATOM 1880 C CA . LEU A 1 236 ? -3.675 -7.250 8.755 1.00 91.44 236 LEU A CA 1
ATOM 1881 C C . LEU A 1 236 ? -2.802 -8.500 8.647 1.00 91.44 236 LEU A C 1
ATOM 1883 O O . LEU A 1 236 ? -1.594 -8.414 8.852 1.00 91.44 236 LEU A O 1
ATOM 1887 N N . GLU A 1 237 ? -3.384 -9.646 8.284 1.00 90.75 237 GLU A N 1
ATOM 1888 C CA . GLU A 1 237 ? -2.627 -10.879 8.068 1.00 90.75 237 GLU A CA 1
ATOM 1889 C C . GLU A 1 237 ? -1.587 -10.704 6.955 1.00 90.75 237 GLU A C 1
ATOM 1891 O O . GLU A 1 237 ? -0.435 -11.110 7.109 1.00 90.75 237 GLU A O 1
ATOM 1896 N N . THR A 1 238 ? -1.963 -10.048 5.856 1.00 89.75 238 THR A N 1
ATOM 1897 C CA . THR A 1 238 ? -1.066 -9.783 4.724 1.00 89.75 238 THR A CA 1
ATOM 1898 C C . THR A 1 238 ? 0.102 -8.883 5.131 1.00 89.75 238 THR A C 1
ATOM 1900 O O . THR A 1 238 ? 1.260 -9.228 4.897 1.00 89.75 238 THR A O 1
ATOM 1903 N N . LEU A 1 239 ? -0.174 -7.758 5.798 1.00 89.38 239 LEU A N 1
ATOM 1904 C CA . LEU A 1 239 ? 0.855 -6.825 6.272 1.00 89.38 239 LEU A CA 1
ATOM 1905 C C . LEU A 1 239 ? 1.758 -7.453 7.341 1.00 89.38 239 LEU A C 1
ATOM 1907 O O . LEU A 1 239 ? 2.959 -7.186 7.372 1.00 89.38 239 LEU A O 1
ATOM 1911 N N . PHE A 1 240 ? 1.206 -8.317 8.193 1.00 86.44 240 PHE A N 1
ATOM 1912 C CA . PHE A 1 240 ? 1.984 -9.066 9.173 1.00 86.44 240 PHE A CA 1
ATOM 1913 C C . PHE A 1 240 ? 2.898 -10.101 8.505 1.00 86.44 240 PHE A C 1
ATOM 1915 O O . PHE A 1 240 ? 4.069 -10.200 8.856 1.00 86.44 240 PHE A O 1
ATOM 1922 N N . LYS A 1 241 ? 2.416 -10.838 7.497 1.00 84.25 241 LYS A N 1
ATOM 1923 C CA . LYS A 1 241 ? 3.264 -11.753 6.713 1.00 84.25 241 LYS A CA 1
ATOM 1924 C C . LYS A 1 241 ? 4.398 -11.009 6.019 1.00 84.25 241 LYS A C 1
ATOM 1926 O O . LYS A 1 241 ? 5.536 -11.462 6.090 1.00 84.25 241 LYS A O 1
ATOM 1931 N N . LEU A 1 242 ? 4.113 -9.849 5.427 1.00 80.25 242 LEU A N 1
ATOM 1932 C CA . LEU A 1 242 ? 5.144 -8.990 4.845 1.00 80.25 242 LEU A CA 1
ATOM 1933 C C . LEU A 1 242 ? 6.183 -8.577 5.893 1.00 80.25 242 LEU A C 1
ATOM 1935 O O . LEU A 1 242 ? 7.377 -8.683 5.639 1.00 80.25 242 LEU A O 1
ATOM 1939 N N . SER A 1 243 ? 5.768 -8.177 7.098 1.00 80.62 243 SER A N 1
ATOM 1940 C CA . SER A 1 243 ? 6.736 -7.810 8.139 1.00 80.62 243 SER A CA 1
ATOM 1941 C C . SER A 1 243 ? 7.586 -8.988 8.627 1.00 80.62 243 SER A C 1
ATOM 1943 O O . SER A 1 243 ? 8.730 -8.772 9.026 1.00 80.62 243 SER A O 1
ATOM 1945 N N . LEU A 1 244 ? 7.071 -10.221 8.561 1.00 77.00 244 LEU A N 1
ATOM 1946 C CA . LEU A 1 244 ? 7.824 -11.440 8.870 1.00 77.00 244 LEU A CA 1
ATOM 1947 C C . LEU A 1 244 ? 8.802 -11.846 7.766 1.00 77.00 244 LEU A C 1
ATOM 1949 O O . LEU A 1 244 ? 9.932 -12.211 8.082 1.00 77.00 244 LEU A O 1
ATOM 1953 N N . MET A 1 245 ? 8.396 -11.761 6.495 1.00 71.56 245 MET A N 1
ATOM 1954 C CA . MET A 1 245 ? 9.273 -12.048 5.348 1.00 71.56 245 MET A CA 1
ATOM 1955 C C . MET A 1 245 ? 10.534 -11.180 5.392 1.00 71.56 245 MET A C 1
ATOM 1957 O O . MET A 1 245 ? 11.634 -11.646 5.118 1.00 71.56 245 MET A O 1
ATOM 1961 N N . ASN A 1 246 ? 10.389 -9.950 5.877 1.00 62.41 246 ASN A N 1
ATOM 1962 C CA . ASN A 1 246 ? 11.476 -8.983 6.000 1.00 62.41 246 ASN A CA 1
ATOM 1963 C C . ASN A 1 246 ? 12.451 -9.292 7.150 1.00 62.41 246 ASN A C 1
ATOM 1965 O O . ASN A 1 246 ? 13.425 -8.569 7.340 1.00 62.41 246 ASN A O 1
ATOM 1969 N N . ARG A 1 247 ? 12.178 -10.323 7.960 1.00 60.06 247 ARG A N 1
ATOM 1970 C CA . ARG A 1 247 ? 12.998 -10.711 9.117 1.00 60.06 247 ARG A CA 1
ATOM 1971 C C . ARG A 1 247 ? 13.861 -11.950 8.868 1.00 60.06 247 ARG A C 1
ATOM 1973 O O . ARG A 1 247 ? 14.483 -12.404 9.823 1.00 60.06 247 ARG A O 1
ATOM 1980 N N . ASN A 1 248 ? 13.892 -12.509 7.648 1.00 53.03 248 ASN A N 1
ATOM 1981 C CA . ASN A 1 248 ? 14.531 -13.807 7.361 1.00 53.03 248 ASN A CA 1
ATOM 1982 C C . ASN A 1 248 ? 14.131 -14.895 8.379 1.00 53.03 248 ASN A C 1
ATOM 1984 O O . ASN A 1 248 ? 14.929 -15.747 8.763 1.00 53.03 248 ASN A O 1
ATOM 1988 N N . ILE A 1 249 ? 12.891 -14.844 8.874 1.00 46.72 249 ILE A N 1
ATOM 1989 C CA . ILE A 1 249 ? 12.342 -15.920 9.691 1.00 46.72 249 ILE A CA 1
ATOM 1990 C C . ILE A 1 249 ? 11.721 -16.890 8.698 1.00 46.72 249 ILE A C 1
ATOM 1992 O O . ILE A 1 249 ? 10.689 -16.569 8.109 1.00 46.72 249 ILE A O 1
ATOM 1996 N N . ASP A 1 250 ? 12.357 -18.048 8.508 1.00 38.28 250 ASP A N 1
ATOM 1997 C CA . ASP A 1 250 ? 11.810 -19.146 7.714 1.00 38.28 250 ASP A CA 1
ATOM 1998 C C . ASP A 1 250 ? 10.398 -19.477 8.211 1.00 38.28 250 ASP A C 1
ATOM 2000 O O . ASP A 1 250 ? 10.196 -20.094 9.262 1.00 38.28 250 ASP A O 1
ATOM 2004 N N . TRP A 1 251 ? 9.392 -19.024 7.467 1.00 37.97 251 TRP A N 1
ATOM 2005 C CA . TRP A 1 251 ? 8.007 -19.367 7.728 1.00 37.97 251 TRP A CA 1
ATOM 2006 C C . TRP A 1 251 ? 7.726 -20.704 7.046 1.00 37.97 251 TRP A C 1
ATOM 2008 O O . TRP A 1 251 ? 7.359 -20.753 5.875 1.00 37.97 251 TRP A O 1
ATOM 2018 N N . PHE A 1 252 ? 7.930 -21.802 7.772 1.00 31.36 252 PHE A N 1
ATOM 2019 C CA . PHE A 1 252 ? 7.398 -23.102 7.373 1.00 31.36 252 PHE A CA 1
ATOM 2020 C C . PHE A 1 252 ? 5.951 -23.214 7.872 1.00 31.36 252 PHE A C 1
ATOM 2022 O O . PHE A 1 252 ? 5.736 -23.200 9.088 1.00 31.36 252 PHE A O 1
ATOM 2029 N N . PRO A 1 253 ? 4.947 -23.330 6.985 1.00 36.84 253 PRO A N 1
ATOM 2030 C CA . PRO A 1 253 ? 3.626 -23.764 7.405 1.00 36.84 253 PRO A CA 1
ATOM 2031 C C . PRO A 1 253 ? 3.715 -25.237 7.822 1.00 36.84 253 PRO A C 1
ATOM 2033 O O . PRO A 1 253 ? 4.114 -26.087 7.024 1.00 36.84 253 PRO A O 1
ATOM 2036 N N . GLY A 1 254 ? 3.398 -25.511 9.088 1.00 34.16 254 GLY A N 1
ATOM 2037 C CA . GLY A 1 254 ? 3.114 -26.859 9.586 1.00 34.16 2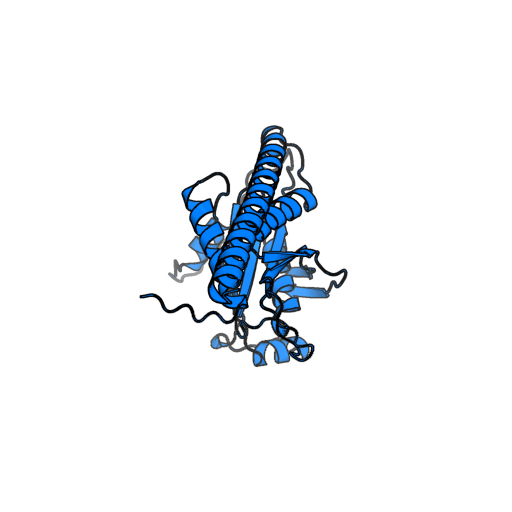54 GLY A CA 1
ATOM 2038 C C . GLY A 1 254 ? 1.692 -27.296 9.265 1.00 34.16 254 GLY A C 1
ATOM 2039 O O . GLY A 1 254 ? 0.835 -26.404 9.064 1.00 34.16 254 GLY A O 1
#

Radius of gyration: 21.09 Å; chains: 1; bounding box: 50×44×75 Å

Organism: Mytilus galloprovincialis (NCBI:txid29158)

pLDDT: mean 72.64, std 18.57, range [28.38, 95.19]

Foldseek 3Di:
DDPVVVVVVVVVVVVVVLVVQLVVLVVQLVVLLVVLVVCVVVLHWDDLVSQLSNVCSLLVNLQWHKDAWDPDWDFDQDPNDTATAIFGIWTFADADDDPDPDDDFATATAGEDEDTDDSDVPDDQPPPPDPDPDDDDDDPDPPVVQVVLVSVDDPRSVRRQVVHQLVCCRRHPVPQKGWYWYHDRQKIKIKIKGAHPVRNVCVVVVNPDDDPVRDIDMDIDRIAGNVDPVSSVVVSVVSNVSNVVRHPPPDDDD